Protein AF-A0A1Y5TZE5-F1 (afdb_monomer_lite)

Structure (mmCIF, N/CA/C/O backbone):
data_AF-A0A1Y5TZE5-F1
#
_entry.id   AF-A0A1Y5TZE5-F1
#
loop_
_atom_site.group_PDB
_atom_site.id
_atom_site.type_symbol
_atom_site.label_atom_id
_atom_site.label_alt_id
_atom_site.label_comp_id
_atom_site.label_asym_id
_atom_site.label_entity_id
_atom_site.label_seq_id
_atom_site.pdbx_PDB_ins_code
_atom_site.Cartn_x
_atom_site.Cartn_y
_atom_site.Cartn_z
_atom_site.occupancy
_atom_site.B_iso_or_equiv
_atom_site.auth_seq_id
_atom_site.auth_comp_id
_atom_site.auth_asym_id
_atom_site.auth_atom_id
_atom_site.pdbx_PDB_model_num
ATOM 1 N N . MET A 1 1 ? -24.669 -17.055 43.566 1.00 49.41 1 MET A N 1
ATOM 2 C CA . MET A 1 1 ? -25.785 -16.099 43.377 1.00 49.41 1 MET A CA 1
ATOM 3 C C . MET A 1 1 ? -25.334 -14.741 43.888 1.00 49.41 1 MET A C 1
ATOM 5 O O . MET A 1 1 ? -24.580 -14.717 44.849 1.00 49.41 1 MET A O 1
ATOM 9 N N . ALA A 1 2 ? -25.722 -13.643 43.241 1.00 59.69 2 ALA A N 1
ATOM 10 C CA . ALA A 1 2 ? -25.356 -12.300 43.693 1.00 59.69 2 ALA A CA 1
ATOM 11 C C . ALA A 1 2 ? -26.133 -11.933 44.970 1.00 59.69 2 ALA A C 1
ATOM 13 O O . ALA A 1 2 ? -27.361 -12.033 44.979 1.00 59.69 2 ALA A O 1
ATOM 14 N N . THR A 1 3 ? -25.434 -11.510 46.024 1.00 66.19 3 THR A N 1
ATOM 15 C CA . THR A 1 3 ? -26.056 -10.940 47.228 1.00 66.19 3 THR A CA 1
ATOM 16 C C . THR A 1 3 ? -26.734 -9.627 46.851 1.00 66.19 3 THR A C 1
ATOM 18 O O . THR A 1 3 ? -26.105 -8.749 46.261 1.00 66.19 3 THR A O 1
ATOM 21 N N . ARG A 1 4 ? -28.032 -9.502 47.142 1.00 72.88 4 ARG A N 1
ATOM 22 C CA . ARG A 1 4 ? -28.832 -8.313 46.815 1.00 72.88 4 ARG A CA 1
ATOM 23 C C . ARG A 1 4 ? -29.044 -7.478 48.072 1.00 72.88 4 ARG A C 1
ATOM 25 O O . ARG A 1 4 ? -29.312 -8.025 49.139 1.00 72.88 4 ARG A O 1
ATOM 32 N N . PHE A 1 5 ? -28.941 -6.162 47.923 1.00 81.12 5 PHE A N 1
ATOM 33 C CA . PHE A 1 5 ? -29.255 -5.201 48.976 1.00 81.12 5 PHE A CA 1
ATOM 34 C C . PHE A 1 5 ? -30.702 -4.733 48.827 1.00 81.12 5 PHE A C 1
ATOM 36 O O . PHE A 1 5 ? -31.172 -4.502 47.711 1.00 81.12 5 PHE A O 1
ATOM 43 N N . TYR A 1 6 ? -31.402 -4.593 49.950 1.00 86.81 6 TYR A N 1
ATOM 44 C CA . TYR A 1 6 ? -32.810 -4.209 49.985 1.00 86.81 6 TYR A CA 1
ATOM 45 C C . TYR A 1 6 ? -33.000 -2.990 50.885 1.00 86.81 6 TYR A C 1
ATOM 47 O O . TYR A 1 6 ? -32.359 -2.870 51.925 1.00 86.81 6 TYR A O 1
ATOM 55 N N . ASN A 1 7 ? -33.896 -2.088 50.485 1.00 87.31 7 ASN A N 1
ATOM 56 C CA . ASN A 1 7 ? -34.192 -0.867 51.231 1.00 87.31 7 ASN A CA 1
ATOM 57 C C . ASN A 1 7 ? -35.468 -1.044 52.060 1.00 87.31 7 ASN A C 1
ATOM 59 O O . ASN A 1 7 ? -36.444 -1.608 51.572 1.00 87.31 7 ASN A O 1
ATOM 63 N N . ARG A 1 8 ? -35.480 -0.498 53.285 1.00 93.44 8 ARG A N 1
ATOM 64 C CA . ARG A 1 8 ? -36.635 -0.508 54.210 1.00 93.44 8 ARG A CA 1
ATOM 65 C C . ARG A 1 8 ? -37.163 -1.904 54.579 1.00 93.44 8 ARG A C 1
ATOM 67 O O . ARG A 1 8 ? -38.314 -2.009 54.987 1.00 93.44 8 ARG A O 1
ATOM 74 N N . VAL A 1 9 ? -36.354 -2.958 54.493 1.00 96.69 9 VAL A N 1
ATOM 75 C CA . VAL A 1 9 ? -36.751 -4.298 54.955 1.00 96.69 9 VAL A CA 1
ATOM 76 C C . VAL A 1 9 ? -36.293 -4.487 56.396 1.00 96.69 9 VAL A C 1
ATOM 78 O O . VAL A 1 9 ? -35.092 -4.528 56.670 1.00 96.69 9 VAL A O 1
ATOM 81 N N . ARG A 1 10 ? -37.255 -4.569 57.316 1.00 97.00 10 ARG A N 1
ATOM 82 C CA . ARG A 1 10 ? -37.016 -4.790 58.745 1.00 97.00 10 ARG A CA 1
ATOM 83 C C . ARG A 1 10 ? -38.178 -5.567 59.332 1.00 97.00 10 ARG A C 1
ATOM 85 O O . ARG A 1 10 ? -39.325 -5.171 59.161 1.00 97.00 10 ARG A O 1
ATOM 92 N N . GLU A 1 11 ? -37.860 -6.589 60.106 1.00 97.94 11 GLU A N 1
ATOM 93 C CA . GLU A 1 11 ? -38.815 -7.321 60.929 1.00 97.94 11 GLU A CA 1
ATOM 94 C C . GLU A 1 11 ? -38.281 -7.508 62.343 1.00 97.94 11 GLU A C 1
ATOM 96 O O . GLU A 1 11 ? -37.108 -7.259 62.621 1.00 97.94 11 GLU A O 1
ATOM 101 N N . THR A 1 12 ? -39.147 -7.940 63.251 1.00 97.81 12 THR A N 1
ATOM 102 C CA . THR A 1 12 ? -38.725 -8.366 64.587 1.00 97.81 12 THR A CA 1
ATOM 103 C C . THR A 1 12 ? -38.549 -9.881 64.642 1.00 97.81 12 THR A C 1
ATOM 105 O O . THR A 1 12 ? -39.094 -10.608 63.822 1.00 97.81 12 THR A O 1
ATOM 108 N N . SER A 1 13 ? -37.793 -10.392 65.609 1.00 97.94 13 SER A N 1
ATOM 109 C CA . SER A 1 13 ? -37.789 -11.817 65.949 1.00 97.94 13 SER A CA 1
ATOM 110 C C . SER A 1 13 ? -37.708 -12.005 67.460 1.00 97.94 13 SER A C 1
ATOM 112 O O . SER A 1 13 ? -37.105 -11.203 68.179 1.00 97.94 13 SER A O 1
ATOM 114 N N . THR A 1 14 ? -38.296 -13.091 67.949 1.00 97.38 14 THR A N 1
ATOM 115 C CA . THR A 1 14 ? -38.171 -13.558 69.338 1.00 97.38 14 THR A CA 1
ATOM 116 C C . THR A 1 14 ? -37.429 -14.891 69.435 1.00 97.38 14 THR A C 1
ATOM 118 O O . THR A 1 14 ? -37.291 -15.440 70.527 1.00 97.38 14 THR A O 1
ATOM 121 N N . THR A 1 15 ? -36.928 -15.408 68.307 1.00 97.56 15 THR A N 1
ATOM 122 C CA . THR A 1 15 ? -36.277 -16.721 68.239 1.00 97.56 15 THR A CA 1
ATOM 123 C C . THR A 1 15 ? -34.985 -16.721 69.048 1.00 97.56 15 THR A C 1
ATOM 125 O O . THR A 1 15 ? -34.089 -15.914 68.797 1.00 97.56 15 THR A O 1
ATOM 128 N N . THR A 1 16 ? -34.886 -17.635 70.008 1.00 97.00 16 THR A N 1
ATOM 129 C CA . THR A 1 16 ? -33.694 -17.842 70.836 1.00 97.00 16 THR A CA 1
ATOM 130 C C . THR A 1 16 ? -32.737 -18.842 70.195 1.00 97.00 16 THR A C 1
ATOM 132 O O . THR A 1 16 ? -33.155 -19.662 69.377 1.00 97.00 16 THR A O 1
ATOM 135 N N . GLY A 1 17 ? -31.473 -18.851 70.612 1.00 96.31 17 GLY A N 1
ATOM 136 C CA . GLY A 1 17 ? -30.516 -19.859 70.158 1.00 96.31 17 GLY A CA 1
ATOM 137 C C . GLY A 1 17 ? -29.616 -19.412 69.001 1.00 96.31 17 GLY A C 1
ATOM 138 O O . GLY A 1 17 ? -29.656 -18.277 68.516 1.00 96.31 17 GLY A O 1
ATOM 139 N N . THR A 1 18 ? -28.842 -20.368 68.485 1.00 96.38 18 THR A N 1
ATOM 140 C CA . THR A 1 18 ? -27.944 -20.223 67.320 1.00 96.38 18 THR A CA 1
ATOM 141 C C . THR A 1 18 ? -28.577 -20.663 65.982 1.00 96.38 18 THR A C 1
ATOM 143 O O . THR A 1 18 ? -27.933 -20.608 64.931 1.00 96.38 18 THR A O 1
ATOM 146 N N . GLY A 1 19 ? -29.858 -21.052 65.993 1.00 95.19 19 GLY A N 1
ATOM 147 C CA . GLY A 1 19 ? -30.611 -21.524 64.823 1.00 95.19 19 GLY A CA 1
ATOM 148 C C . GLY A 1 19 ? -31.060 -20.428 63.845 1.00 95.19 19 GLY A C 1
ATOM 149 O O . GLY A 1 19 ? -30.732 -19.249 64.009 1.00 95.19 19 GLY A O 1
ATOM 150 N N . ALA A 1 20 ? -31.809 -20.829 62.813 1.00 96.81 20 ALA A N 1
ATOM 151 C CA . ALA A 1 20 ? -32.519 -19.899 61.931 1.00 96.81 20 ALA A CA 1
ATOM 152 C C . ALA A 1 20 ? -33.534 -19.068 62.731 1.00 96.81 20 ALA A C 1
ATOM 154 O O . ALA A 1 20 ? -34.048 -19.534 63.746 1.00 96.81 20 ALA A O 1
ATOM 155 N N . LEU A 1 21 ? -33.795 -17.839 62.291 1.00 97.94 21 LEU A N 1
ATOM 156 C CA . LEU A 1 21 ? -34.758 -16.950 62.935 1.00 97.94 21 LEU A CA 1
ATOM 157 C C . LEU A 1 21 ? -36.118 -17.061 62.249 1.00 97.94 21 LEU A C 1
ATOM 159 O O . LEU A 1 21 ? -36.193 -16.966 61.028 1.00 97.94 21 LEU A O 1
ATOM 163 N N . THR A 1 22 ? -37.181 -17.163 63.046 1.00 98.12 22 THR A N 1
ATOM 164 C CA . THR A 1 22 ? -38.550 -16.870 62.599 1.00 98.12 22 THR A CA 1
ATOM 165 C C . THR A 1 22 ? -38.808 -15.368 62.715 1.00 98.12 22 THR A C 1
ATOM 167 O O . THR A 1 22 ? -38.572 -14.779 63.777 1.00 98.12 22 THR A O 1
ATOM 170 N N . LEU A 1 23 ? -39.260 -14.744 61.634 1.00 98.12 23 LEU A N 1
ATOM 171 C CA . LEU A 1 23 ? -39.526 -13.316 61.512 1.00 98.12 23 LEU A CA 1
ATOM 172 C C . LEU A 1 23 ? -40.985 -13.020 61.892 1.00 98.12 23 LEU A C 1
ATOM 174 O O . LEU A 1 23 ? -41.920 -13.672 61.439 1.00 98.12 23 LEU A O 1
ATOM 178 N N . GLY A 1 24 ? -41.168 -12.070 62.803 1.00 95.62 24 GLY A N 1
ATOM 179 C CA . GLY A 1 24 ? -42.428 -11.771 63.483 1.00 95.62 24 GLY A CA 1
ATOM 180 C C . GLY A 1 24 ? -43.240 -10.640 62.855 1.00 95.62 24 GLY A C 1
ATOM 181 O O . GLY A 1 24 ? -44.205 -10.184 63.466 1.00 95.62 24 GLY A O 1
ATOM 182 N N . GLY A 1 25 ? -42.858 -10.159 61.672 1.00 93.88 25 GLY A N 1
ATOM 183 C CA . GLY A 1 25 ? -43.524 -9.067 60.977 1.00 93.88 25 GLY A CA 1
ATOM 184 C C . GLY A 1 25 ? -42.784 -7.735 61.061 1.00 93.88 25 GLY A C 1
ATOM 185 O O . GLY A 1 25 ? -41.937 -7.488 61.932 1.00 93.88 25 GLY A O 1
ATOM 186 N N . ALA A 1 26 ? -43.127 -6.866 60.110 1.00 96.75 26 ALA A N 1
ATOM 187 C CA . ALA A 1 26 ? -42.507 -5.562 59.941 1.00 96.75 26 ALA A CA 1
ATOM 188 C C . ALA A 1 26 ? -43.155 -4.506 60.853 1.00 96.75 26 ALA A C 1
ATOM 190 O O . ALA A 1 26 ? -44.385 -4.429 60.921 1.00 96.75 26 ALA A O 1
ATOM 191 N N . PRO A 1 27 ? -42.359 -3.657 61.528 1.00 94.69 27 PRO A N 1
ATOM 192 C CA . PRO A 1 27 ? -42.866 -2.437 62.151 1.00 94.69 27 PRO A CA 1
ATOM 193 C C . PRO A 1 27 ? -43.505 -1.494 61.119 1.00 94.69 27 PRO A C 1
ATOM 195 O O . PRO A 1 27 ? -43.250 -1.604 59.917 1.00 94.69 27 PRO A O 1
ATOM 198 N N . THR A 1 28 ? -44.289 -0.519 61.587 1.00 94.44 28 THR A N 1
ATOM 199 C CA . THR A 1 28 ? -44.883 0.521 60.730 1.00 94.44 28 THR A CA 1
ATOM 200 C C . THR A 1 28 ? -43.827 1.170 59.832 1.00 94.44 28 THR A C 1
ATOM 202 O O . THR A 1 28 ? -42.717 1.452 60.279 1.00 94.44 28 THR A O 1
ATOM 205 N N . ASP A 1 29 ? -44.182 1.402 58.567 1.00 92.75 29 ASP A N 1
ATOM 206 C CA . ASP A 1 29 ? -43.323 1.990 57.532 1.00 92.75 29 ASP A CA 1
ATOM 207 C C . ASP A 1 29 ? -42.103 1.147 57.104 1.00 92.75 29 ASP A C 1
ATOM 209 O O . ASP A 1 29 ? -41.242 1.642 56.366 1.00 92.75 29 ASP A O 1
ATOM 213 N N . TYR A 1 30 ? -42.047 -0.135 57.466 1.00 96.81 30 TYR A N 1
ATOM 214 C CA . TYR A 1 30 ? -41.080 -1.096 56.927 1.00 96.81 30 TYR A CA 1
ATOM 215 C C . TYR A 1 30 ? -41.765 -2.187 56.093 1.00 96.81 30 TYR A C 1
ATOM 217 O O . TYR A 1 30 ? -42.957 -2.456 56.227 1.00 96.81 30 TYR A O 1
ATOM 225 N N . LEU A 1 31 ? -40.996 -2.798 55.193 1.00 97.12 31 LEU A N 1
ATOM 226 C CA . LEU A 1 31 ? -41.388 -3.974 54.423 1.00 97.12 31 LEU A CA 1
ATOM 227 C C . LEU A 1 31 ? -41.008 -5.244 55.185 1.00 97.12 31 LEU A C 1
ATOM 229 O O . LEU A 1 31 ? -39.948 -5.304 55.814 1.00 97.12 31 LEU A O 1
ATOM 233 N N . THR A 1 32 ? -41.844 -6.272 55.058 1.00 97.38 32 THR A N 1
ATOM 234 C CA . THR A 1 32 ? -41.486 -7.636 55.454 1.00 97.38 32 THR A CA 1
ATOM 235 C C . THR A 1 32 ? -40.443 -8.212 54.497 1.00 97.38 32 THR A C 1
ATOM 237 O O . THR A 1 32 ? -40.355 -7.811 53.331 1.00 97.38 32 THR A O 1
ATOM 240 N N . PHE A 1 33 ? -39.667 -9.191 54.958 1.00 96.69 33 PHE A N 1
ATOM 241 C CA . PHE A 1 33 ? -38.774 -9.974 54.110 1.00 96.69 33 PHE A CA 1
ATOM 242 C C . PHE A 1 33 ? -39.572 -10.692 53.022 1.00 96.69 33 PHE A C 1
ATOM 244 O O . PHE A 1 33 ? -39.192 -10.612 51.860 1.00 96.69 33 PHE A O 1
ATOM 251 N N . ALA A 1 34 ? -40.733 -11.264 53.355 1.00 96.75 34 ALA A N 1
ATOM 252 C CA . ALA A 1 34 ? -41.613 -11.921 52.385 1.00 96.75 34 ALA A CA 1
ATOM 253 C C . ALA A 1 34 ? -42.061 -11.010 51.232 1.00 96.75 34 ALA A C 1
ATOM 255 O O . ALA A 1 34 ? -42.262 -11.478 50.114 1.00 96.75 34 ALA A O 1
ATOM 256 N N . ALA A 1 35 ? -42.241 -9.710 51.496 1.00 95.62 35 ALA A N 1
ATOM 257 C CA . ALA A 1 35 ? -42.683 -8.756 50.484 1.00 95.62 35 ALA A CA 1
ATOM 258 C C . ALA A 1 35 ? -41.554 -8.299 49.544 1.00 95.62 35 ALA A C 1
ATOM 260 O O . ALA A 1 35 ? -41.838 -7.838 48.439 1.00 95.62 35 ALA A O 1
ATOM 261 N N . ALA A 1 36 ? -40.292 -8.383 49.975 1.00 94.06 36 ALA A N 1
ATOM 262 C CA . ALA A 1 36 ? -39.161 -7.767 49.277 1.00 94.06 36 ALA A CA 1
ATOM 263 C C . ALA A 1 36 ? -38.097 -8.762 48.789 1.00 94.06 36 ALA A C 1
ATOM 265 O O . ALA A 1 36 ? -37.447 -8.517 47.770 1.00 94.06 36 ALA A O 1
ATOM 266 N N . VAL A 1 37 ? -37.900 -9.865 49.509 1.00 93.81 37 VAL A N 1
ATOM 267 C CA . VAL A 1 37 ? -36.839 -10.845 49.277 1.00 93.81 37 VAL A CA 1
ATOM 268 C C . VAL A 1 37 ? -37.455 -12.103 48.656 1.00 93.81 37 VAL A C 1
ATOM 270 O O . VAL A 1 37 ? -38.350 -12.694 49.257 1.00 93.81 37 VAL A O 1
ATOM 273 N N . PRO A 1 38 ? -37.010 -12.532 47.459 1.00 94.81 38 PRO A N 1
ATOM 274 C CA . PRO A 1 38 ? -37.492 -13.773 46.860 1.00 94.81 38 PRO A CA 1
ATOM 275 C C . PRO A 1 38 ? -37.185 -14.988 47.742 1.00 94.81 38 PRO A C 1
ATOM 277 O O . PRO A 1 38 ? -36.141 -15.036 48.393 1.00 94.81 38 PRO A O 1
ATOM 280 N N . ASP A 1 39 ? -38.067 -15.985 47.713 1.00 95.81 39 ASP A N 1
ATOM 281 C CA . ASP A 1 39 ? -37.843 -17.257 48.400 1.00 95.81 39 ASP A CA 1
ATOM 282 C C . ASP A 1 39 ? -36.537 -17.928 47.934 1.00 95.81 39 ASP A C 1
ATOM 284 O O . ASP A 1 39 ? -36.224 -17.954 46.739 1.00 95.81 39 ASP A O 1
ATOM 288 N N . GLY A 1 40 ? -35.745 -18.419 48.887 1.00 94.62 40 GLY A N 1
ATOM 289 C CA . GLY A 1 40 ? -34.430 -19.018 48.661 1.00 94.62 40 GLY A CA 1
ATOM 290 C C . GLY A 1 40 ? -33.313 -18.029 48.306 1.00 94.62 40 GLY A C 1
ATOM 291 O O . GLY A 1 40 ? -32.203 -18.457 47.987 1.00 94.62 40 GLY A O 1
ATOM 292 N N . ALA A 1 41 ? -33.562 -16.715 48.324 1.00 93.69 41 ALA A N 1
ATOM 293 C CA . ALA A 1 41 ? -32.537 -15.731 47.991 1.00 93.69 41 ALA A CA 1
ATOM 294 C C . ALA A 1 41 ? -31.554 -15.488 49.146 1.00 93.69 41 ALA A C 1
ATOM 296 O O . ALA A 1 41 ? -31.933 -15.408 50.317 1.00 93.69 41 ALA A O 1
ATOM 297 N N . ALA A 1 42 ? -30.288 -15.263 48.784 1.00 93.31 42 ALA A N 1
ATOM 298 C CA . ALA A 1 42 ? -29.286 -14.746 49.706 1.00 93.31 42 ALA A CA 1
ATOM 299 C C . ALA A 1 42 ? -29.576 -13.273 50.050 1.00 93.31 42 ALA A C 1
ATOM 301 O O . ALA A 1 42 ? -29.760 -12.436 49.156 1.00 93.31 42 ALA A O 1
ATOM 302 N N . VAL A 1 43 ? -29.576 -12.951 51.341 1.00 93.62 43 VAL A N 1
ATOM 303 C CA . VAL A 1 43 ? -29.831 -11.621 51.894 1.00 93.62 43 VAL A CA 1
ATOM 304 C C . VAL A 1 43 ? -28.760 -11.268 52.918 1.00 93.62 43 VAL A C 1
ATOM 306 O O . VAL A 1 43 ? -28.462 -12.040 53.829 1.00 93.62 43 VAL A O 1
ATOM 309 N N . ALA A 1 44 ? -28.163 -10.089 52.767 1.00 94.00 44 ALA A N 1
ATOM 310 C CA . ALA A 1 44 ? -27.294 -9.543 53.795 1.00 94.00 44 ALA A CA 1
ATOM 311 C C . ALA A 1 44 ? -28.149 -8.930 54.912 1.00 94.00 44 ALA A C 1
ATOM 313 O O . ALA A 1 44 ? -29.075 -8.159 54.642 1.00 94.00 44 ALA A O 1
ATOM 314 N N . TYR A 1 45 ? -27.852 -9.285 56.158 1.00 94.44 45 TYR A N 1
ATOM 315 C CA . TYR A 1 45 ? -28.640 -8.900 57.321 1.00 94.44 45 TYR A CA 1
ATOM 316 C C . TYR A 1 45 ? -27.793 -8.235 58.403 1.00 94.44 45 TYR A C 1
ATOM 318 O O . TYR A 1 45 ? -26.588 -8.461 58.514 1.00 94.44 45 TYR A O 1
ATOM 326 N N . MET A 1 46 ? -28.472 -7.459 59.240 1.00 95.75 46 MET A N 1
ATOM 327 C CA . MET A 1 46 ? -28.034 -7.062 60.568 1.00 95.75 46 MET A CA 1
ATOM 328 C C . MET A 1 46 ? -29.133 -7.442 61.555 1.00 95.75 46 MET A C 1
ATOM 330 O O . MET A 1 46 ? -30.286 -7.040 61.389 1.00 95.75 46 MET A O 1
ATOM 334 N N . ILE A 1 47 ? -28.771 -8.213 62.571 1.00 97.44 47 ILE A N 1
ATOM 335 C CA . ILE A 1 47 ? -29.618 -8.509 63.717 1.00 97.44 47 ILE A CA 1
ATOM 336 C C . ILE A 1 47 ? -29.073 -7.712 64.894 1.00 97.44 47 ILE A C 1
ATOM 338 O O . ILE A 1 47 ? -27.869 -7.744 65.148 1.00 97.44 47 ILE A O 1
ATOM 342 N N . ILE A 1 48 ? -29.937 -7.000 65.610 1.00 97.25 48 ILE A N 1
ATOM 343 C CA . ILE A 1 48 ? -29.524 -6.195 66.757 1.00 97.25 48 ILE A CA 1
ATOM 344 C C . ILE A 1 48 ? -30.529 -6.295 67.903 1.00 97.25 48 ILE A C 1
ATOM 346 O O . ILE A 1 48 ? -31.741 -6.154 67.723 1.00 97.25 48 ILE A O 1
ATOM 350 N N . ALA A 1 49 ? -29.997 -6.528 69.097 1.00 95.44 49 ALA A N 1
ATOM 351 C CA . ALA A 1 49 ? -30.682 -6.399 70.373 1.00 95.44 49 ALA A CA 1
ATOM 352 C C . ALA A 1 49 ? -29.619 -6.086 71.423 1.00 95.44 49 ALA A C 1
ATOM 354 O O . ALA A 1 49 ? -28.913 -6.988 71.860 1.00 95.44 49 ALA A O 1
ATOM 355 N N . TRP A 1 50 ? -29.478 -4.808 71.790 1.00 89.88 50 TRP A N 1
ATOM 356 C CA . TRP A 1 50 ? -28.395 -4.350 72.665 1.00 89.88 50 TRP A CA 1
ATOM 357 C C . TRP A 1 50 ? -28.242 -5.254 73.909 1.00 89.88 50 TRP A C 1
ATOM 359 O O . TRP A 1 50 ? -29.248 -5.523 74.572 1.00 89.88 50 TRP A O 1
ATOM 369 N N . PRO A 1 51 ? -27.018 -5.702 74.254 1.00 92.31 51 PRO A N 1
ATOM 370 C CA . PRO A 1 51 ? -25.725 -5.330 73.659 1.00 92.31 51 PRO A CA 1
ATOM 371 C C . PRO A 1 51 ? -25.324 -6.166 72.431 1.00 92.31 51 PRO A C 1
ATOM 373 O O . PRO A 1 51 ? -24.291 -5.895 71.820 1.00 92.31 51 PRO A O 1
ATOM 376 N N . ASP A 1 52 ? -26.119 -7.172 72.075 1.00 97.44 52 ASP A N 1
ATOM 377 C CA . ASP A 1 52 ? -25.789 -8.150 71.050 1.00 97.44 52 ASP A CA 1
ATOM 378 C C . ASP A 1 52 ? -26.114 -7.673 69.635 1.00 97.44 52 ASP A C 1
ATOM 380 O O . ASP A 1 52 ? -27.134 -7.024 69.367 1.00 97.44 52 ASP A O 1
ATOM 384 N N . TYR A 1 53 ? -25.237 -8.036 68.703 1.00 97.25 53 TYR A N 1
ATOM 385 C CA . TYR A 1 53 ? -25.423 -7.772 67.284 1.00 97.25 53 TYR A CA 1
ATOM 386 C C . TYR A 1 53 ? -24.785 -8.871 66.434 1.00 97.25 53 TYR A C 1
ATOM 388 O O . TYR A 1 53 ? -23.797 -9.495 66.824 1.00 97.25 53 TYR A O 1
ATOM 396 N N . GLU A 1 54 ? -25.338 -9.086 65.247 1.00 98.00 54 GLU A N 1
ATOM 397 C CA . GLU A 1 54 ? -24.789 -9.993 64.247 1.00 98.00 54 GLU A CA 1
ATOM 398 C C . GLU A 1 54 ? -25.025 -9.422 62.850 1.00 98.00 54 GLU A C 1
ATOM 400 O O . GLU A 1 54 ? -26.149 -9.080 62.492 1.00 98.00 54 GLU A O 1
ATOM 405 N N . ILE A 1 55 ? -23.971 -9.336 62.051 1.00 96.25 55 ILE A N 1
ATOM 406 C CA . ILE A 1 55 ? -24.006 -8.915 60.656 1.00 96.25 55 ILE A CA 1
ATOM 407 C C . ILE A 1 55 ? -23.568 -10.110 59.820 1.00 96.25 55 ILE A C 1
ATOM 409 O O . ILE A 1 55 ? -22.543 -10.735 60.104 1.00 96.25 55 ILE A O 1
ATOM 413 N N . GLY A 1 56 ? -24.331 -10.448 58.787 1.00 94.56 56 GLY A N 1
ATOM 414 C CA . GLY A 1 56 ? -24.079 -11.665 58.028 1.00 94.56 56 GLY A CA 1
ATOM 415 C C . GLY A 1 56 ? -24.759 -11.712 56.673 1.00 94.56 56 GLY A C 1
ATOM 416 O O . GLY A 1 56 ? -25.438 -10.777 56.251 1.00 94.56 56 GLY A O 1
ATOM 417 N N . VAL A 1 57 ? -24.562 -12.836 55.991 1.00 94.69 57 VAL A N 1
ATOM 418 C CA . VAL A 1 57 ? -25.318 -13.235 54.805 1.00 94.69 57 VAL A CA 1
ATOM 419 C C . VAL A 1 57 ? -26.083 -14.501 55.151 1.00 94.69 57 VAL A C 1
ATOM 421 O O . VAL A 1 57 ? -25.525 -15.464 55.678 1.00 94.69 57 VAL A O 1
ATOM 424 N N . GLY A 1 58 ? -27.377 -14.467 54.882 1.00 94.50 58 GLY A N 1
ATOM 425 C CA . GLY A 1 58 ? -28.312 -15.534 55.176 1.00 94.50 58 GLY A CA 1
ATOM 426 C C . GLY A 1 58 ? -29.166 -15.890 53.974 1.00 94.50 58 GLY A C 1
ATOM 427 O O . GLY A 1 58 ? -29.172 -15.168 52.978 1.00 94.50 58 GLY A O 1
ATOM 428 N N . THR A 1 59 ? -29.923 -16.971 54.090 1.00 95.75 59 THR A N 1
ATOM 429 C CA . THR A 1 59 ? -30.916 -17.383 53.098 1.00 95.75 59 THR A CA 1
ATOM 430 C C . THR A 1 59 ? -32.298 -17.113 53.663 1.00 95.75 59 THR A C 1
ATOM 432 O O . THR A 1 59 ? -32.657 -17.644 54.715 1.00 95.75 59 THR A O 1
ATOM 435 N N . PHE A 1 60 ? -33.082 -16.286 52.975 1.00 96.75 60 PHE A N 1
ATOM 436 C CA . PHE A 1 60 ? -34.489 -16.111 53.316 1.00 96.75 60 PHE A CA 1
ATOM 437 C C . PHE A 1 60 ? -35.300 -17.268 52.732 1.00 96.75 60 PHE A C 1
ATOM 439 O O . PHE A 1 60 ? -35.167 -17.588 51.553 1.00 96.75 60 PHE A O 1
ATOM 446 N N . THR A 1 61 ? -36.130 -17.898 53.556 1.00 97.69 61 THR A N 1
ATOM 447 C CA . THR A 1 61 ? -37.107 -18.904 53.135 1.00 97.69 61 THR A CA 1
ATOM 448 C C . THR A 1 61 ? -38.493 -18.395 53.496 1.00 97.69 61 THR A C 1
ATOM 450 O O . THR A 1 61 ? -38.785 -18.124 54.663 1.00 97.69 61 THR A O 1
ATOM 453 N N . ALA A 1 62 ? -39.344 -18.236 52.488 1.00 95.12 62 ALA A N 1
ATOM 454 C CA . ALA A 1 62 ? -40.701 -17.765 52.684 1.00 95.12 62 ALA A CA 1
ATOM 455 C C . ALA A 1 62 ? -41.504 -18.761 53.552 1.00 95.12 62 ALA A C 1
ATOM 457 O O . ALA A 1 62 ? -41.302 -19.973 53.460 1.00 95.12 62 ALA A O 1
ATOM 458 N N . PRO A 1 63 ? -42.449 -18.278 54.373 1.00 96.62 63 PRO A N 1
ATOM 459 C CA . PRO A 1 63 ? -42.849 -16.878 54.494 1.00 96.62 63 PRO A CA 1
ATOM 460 C C . PRO A 1 63 ? -41.997 -16.058 55.475 1.00 96.62 63 PRO A C 1
ATOM 462 O O . PRO A 1 63 ? -42.039 -14.837 55.401 1.00 96.62 63 PRO A O 1
ATOM 465 N N . ASP A 1 64 ? -41.256 -16.680 56.391 1.00 97.62 64 ASP A N 1
ATOM 466 C CA . ASP A 1 64 ? -40.779 -15.985 57.592 1.00 97.62 64 ASP A CA 1
ATOM 467 C C . ASP A 1 64 ? -39.465 -16.522 58.179 1.00 97.62 64 ASP A C 1
ATOM 469 O O . ASP A 1 64 ? -39.138 -16.205 59.317 1.00 97.62 64 ASP A O 1
ATOM 473 N N . GLN A 1 65 ? -38.685 -17.323 57.451 1.00 98.12 65 GLN A N 1
ATOM 474 C CA . GLN A 1 65 ? -37.445 -17.891 57.984 1.00 98.12 65 GLN A CA 1
ATOM 475 C C . GLN A 1 65 ? -36.215 -17.179 57.427 1.00 98.12 65 GLN A C 1
ATOM 477 O O . GLN A 1 65 ? -36.061 -17.022 56.217 1.00 98.12 65 GLN A O 1
ATOM 482 N N . LEU A 1 66 ? -35.287 -16.811 58.309 1.00 97.69 66 LEU A N 1
ATOM 483 C CA . LEU A 1 66 ? -33.953 -16.347 57.939 1.00 97.69 66 LEU A CA 1
ATOM 484 C C . LEU A 1 66 ? -32.896 -17.335 58.440 1.00 97.69 66 LEU A C 1
ATOM 486 O O . LEU A 1 66 ? -32.609 -17.424 59.638 1.00 97.69 66 LEU A O 1
ATOM 490 N N . GLY A 1 67 ? -32.289 -18.058 57.502 1.00 97.38 67 GLY A N 1
ATOM 491 C CA . GLY A 1 67 ? -31.059 -18.805 57.732 1.00 97.38 67 GLY A CA 1
ATOM 492 C C . GLY A 1 67 ? -29.892 -17.851 57.981 1.00 97.38 67 GLY A C 1
ATOM 493 O O . GLY A 1 67 ? -29.806 -16.791 57.372 1.00 97.38 67 GLY A O 1
ATOM 494 N N . ARG A 1 68 ? -28.992 -18.221 58.890 1.00 96.81 68 ARG A N 1
ATOM 495 C CA . ARG A 1 68 ? -27.773 -17.465 59.211 1.00 96.81 68 ARG A CA 1
ATOM 496 C C . ARG A 1 68 ? -26.581 -18.215 58.639 1.00 96.81 68 ARG A C 1
ATOM 498 O O . ARG A 1 68 ? -26.039 -19.084 59.315 1.00 96.81 68 ARG A O 1
ATOM 505 N N . ASP A 1 69 ? -26.232 -17.991 57.383 1.00 95.69 69 ASP A N 1
ATOM 506 C CA . ASP A 1 69 ? -25.325 -18.909 56.677 1.00 95.69 69 ASP A CA 1
ATOM 507 C C . ASP A 1 69 ? -23.860 -18.538 56.886 1.00 95.69 69 ASP A C 1
ATOM 509 O O . ASP A 1 69 ? -23.014 -19.404 57.098 1.00 95.69 69 ASP A O 1
ATOM 513 N N . THR A 1 70 ? -23.549 -17.244 56.861 1.00 94.75 70 THR A N 1
ATOM 514 C CA . THR A 1 70 ? -22.201 -16.713 57.072 1.00 94.75 70 THR A CA 1
ATOM 515 C C . THR A 1 70 ? -22.269 -15.473 57.947 1.00 94.75 70 THR A C 1
ATOM 517 O O . THR A 1 70 ? -22.910 -14.490 57.582 1.00 94.75 70 THR A O 1
ATOM 520 N N . VAL A 1 71 ? -21.581 -15.502 59.086 1.00 95.94 71 VAL A N 1
ATOM 521 C CA . VAL A 1 71 ? -21.427 -14.336 59.962 1.00 95.94 71 VAL A CA 1
ATOM 522 C C . VAL A 1 71 ? -20.185 -13.567 59.522 1.00 95.94 71 VAL A C 1
ATOM 524 O O . VAL A 1 71 ? -19.115 -14.149 59.365 1.00 95.94 71 VAL A O 1
ATOM 527 N N . LEU A 1 72 ? -20.347 -12.268 59.286 1.00 94.19 72 LEU A N 1
ATOM 528 C CA . LEU A 1 72 ? -19.272 -11.352 58.900 1.00 94.19 72 LEU A CA 1
ATOM 529 C C . LEU A 1 72 ? -18.693 -10.639 60.124 1.00 94.19 72 LEU A C 1
ATOM 531 O O . LEU A 1 72 ? -17.489 -10.417 60.200 1.00 94.19 72 LEU A O 1
ATOM 535 N N . GLU A 1 73 ? -19.553 -10.292 61.080 1.00 95.12 73 GLU A N 1
ATOM 536 C CA . GLU A 1 73 ? -19.184 -9.638 62.333 1.00 95.12 73 GLU A CA 1
ATOM 537 C C . GLU A 1 73 ? -20.272 -9.897 63.377 1.00 95.12 73 GLU A C 1
ATOM 539 O O . GLU A 1 73 ? -21.455 -9.970 63.043 1.00 95.12 73 GLU A O 1
ATOM 544 N N . SER A 1 74 ? -19.898 -10.057 64.643 1.00 96.81 74 SER A N 1
ATOM 545 C CA . SER A 1 74 ? -20.868 -10.233 65.723 1.00 96.81 74 SER A CA 1
ATOM 546 C C . SER A 1 74 ? -20.282 -9.899 67.087 1.00 96.81 74 SER A C 1
ATOM 548 O O . SER A 1 74 ? -19.063 -9.935 67.280 1.00 96.81 74 SER A O 1
ATOM 550 N N . SER A 1 75 ? -21.157 -9.678 68.071 1.00 96.94 75 SER A N 1
ATOM 551 C CA . SER A 1 75 ? -20.780 -9.598 69.489 1.00 96.94 75 SER A CA 1
ATOM 552 C C . SER A 1 75 ? -20.188 -10.908 70.033 1.00 96.94 75 SER A C 1
ATOM 554 O O . SER A 1 75 ? -19.518 -10.889 71.061 1.00 96.94 75 SER A O 1
ATOM 556 N N . ASN A 1 76 ? -20.360 -12.033 69.324 1.00 95.88 76 ASN A N 1
ATOM 557 C CA . ASN A 1 76 ? -19.816 -13.350 69.672 1.00 95.88 76 ASN A CA 1
ATOM 558 C C . ASN A 1 76 ? -18.538 -13.691 68.876 1.00 95.88 76 ASN A C 1
ATOM 560 O O . ASN A 1 76 ? -18.359 -14.812 68.394 1.00 95.88 76 ASN A O 1
ATOM 564 N N . GLY A 1 77 ? -17.667 -12.699 68.660 1.00 93.38 77 GLY A N 1
ATOM 565 C CA . GLY A 1 77 ? -16.352 -12.897 68.040 1.00 93.38 77 GLY A CA 1
ATOM 566 C C . GLY A 1 77 ? -16.398 -13.438 66.606 1.00 93.38 77 GLY A C 1
ATOM 567 O O . GLY A 1 77 ? -15.547 -14.240 66.230 1.00 93.38 77 GLY A O 1
ATOM 568 N N . GLY A 1 78 ? -17.411 -13.057 65.822 1.00 93.44 78 GLY A N 1
ATOM 569 C CA . GLY A 1 78 ? -17.603 -13.534 64.446 1.00 93.44 78 GLY A CA 1
ATOM 570 C C . GLY A 1 78 ? -18.310 -14.890 64.332 1.00 93.44 78 GLY A C 1
ATOM 571 O O . GLY A 1 78 ? -18.515 -15.380 63.226 1.00 93.44 78 GLY A O 1
ATOM 572 N N . SER A 1 79 ? -18.720 -15.498 65.450 1.00 96.50 79 SER A N 1
ATOM 573 C CA . SER A 1 79 ? -19.619 -16.660 65.459 1.00 96.50 79 SER A CA 1
ATOM 574 C C . SER A 1 79 ? -21.085 -16.228 65.522 1.00 96.50 79 SER A C 1
ATOM 576 O O . SER A 1 79 ? -21.392 -15.079 65.849 1.00 96.50 79 SER A O 1
ATOM 578 N N . LYS A 1 80 ? -22.009 -17.159 65.250 1.00 97.50 80 LYS A N 1
ATOM 579 C CA . LYS A 1 80 ? -23.444 -16.917 65.462 1.00 97.50 80 LYS A CA 1
ATOM 580 C C . LYS A 1 80 ? -23.699 -16.504 66.903 1.00 97.50 80 LYS A C 1
ATOM 582 O O . LYS A 1 80 ? -23.228 -17.169 67.827 1.00 97.50 80 LYS A O 1
ATOM 587 N N . VAL A 1 81 ? -24.459 -15.435 67.090 1.00 97.94 81 VAL A N 1
ATOM 588 C CA . VAL A 1 81 ? -24.931 -15.019 68.408 1.00 97.94 81 VAL A CA 1
ATOM 589 C C . VAL A 1 81 ? -25.939 -16.053 68.903 1.00 97.94 81 VAL A C 1
ATOM 591 O O . VAL A 1 81 ? -26.853 -16.451 68.168 1.00 97.94 81 VAL A O 1
ATOM 594 N N . ASP A 1 82 ? -25.743 -16.516 70.134 1.00 97.06 82 ASP A N 1
ATOM 595 C CA . ASP A 1 82 ? -26.718 -17.332 70.846 1.00 97.06 82 ASP A CA 1
ATOM 596 C C . ASP A 1 82 ? -27.756 -16.406 71.472 1.00 97.06 82 ASP A C 1
ATOM 598 O O . ASP A 1 82 ? -27.520 -15.790 72.511 1.00 97.06 82 ASP A O 1
ATOM 602 N N . TRP A 1 83 ? -28.874 -16.210 70.775 1.00 97.00 83 TRP A N 1
ATOM 603 C CA . TRP A 1 83 ? -29.763 -15.128 71.152 1.00 97.00 83 TRP A CA 1
ATOM 604 C C . TRP A 1 83 ? -30.582 -15.459 72.409 1.00 97.00 83 TRP A C 1
ATOM 606 O O . TRP A 1 83 ? -31.306 -16.463 72.411 1.00 97.00 83 TRP A O 1
ATOM 616 N N . PRO A 1 84 ? -30.583 -14.588 73.435 1.00 94.25 84 PRO A N 1
ATOM 617 C CA . PRO A 1 84 ? -31.425 -14.763 74.613 1.00 94.25 84 PRO A CA 1
ATOM 618 C C . PRO A 1 84 ? -32.909 -14.507 74.298 1.00 94.25 84 PRO A C 1
ATOM 620 O O . PRO A 1 84 ? -33.281 -14.067 73.204 1.00 94.25 84 PRO A O 1
ATOM 623 N N . ALA A 1 85 ? -33.792 -14.772 75.264 1.00 94.25 85 ALA A N 1
ATOM 624 C CA . ALA A 1 85 ? -35.199 -14.377 75.169 1.00 94.25 85 ALA A CA 1
ATOM 625 C C . ALA A 1 85 ? -35.338 -12.844 75.065 1.00 94.25 85 ALA A C 1
ATOM 627 O O . ALA A 1 85 ? -34.562 -12.107 75.666 1.00 94.25 85 ALA A O 1
ATOM 628 N N . GLY A 1 86 ? -36.324 -12.360 74.301 1.00 94.50 86 GLY A N 1
ATOM 629 C CA . GLY A 1 86 ? -36.554 -10.923 74.081 1.00 94.50 86 GLY A CA 1
ATOM 630 C C . GLY A 1 86 ? -37.022 -10.602 72.662 1.00 94.50 86 GLY A C 1
ATOM 631 O O . GLY A 1 86 ? -37.343 -11.509 71.898 1.00 94.50 86 GLY A O 1
ATOM 632 N N . THR A 1 87 ? -37.004 -9.334 72.269 1.00 95.81 87 THR A N 1
ATOM 633 C CA . THR A 1 87 ? -37.244 -8.915 70.878 1.00 95.81 87 THR A CA 1
ATOM 634 C C . THR A 1 87 ? -35.934 -8.435 70.275 1.00 95.81 87 THR A C 1
ATOM 636 O O . THR A 1 87 ? -35.185 -7.716 70.930 1.00 95.81 87 THR A O 1
ATOM 639 N N . ARG A 1 88 ? -35.664 -8.829 69.032 1.00 96.62 88 ARG A N 1
ATOM 640 C CA . ARG A 1 88 ? -34.525 -8.352 68.242 1.00 96.62 88 ARG A CA 1
ATOM 641 C C . ARG A 1 88 ? -35.008 -7.801 66.914 1.00 96.62 88 ARG A C 1
ATOM 643 O O . ARG A 1 88 ? -35.998 -8.296 66.375 1.00 96.62 88 ARG A O 1
ATOM 650 N N . ASP A 1 89 ? -34.315 -6.797 66.404 1.00 97.94 89 ASP A N 1
ATOM 651 C CA . ASP A 1 89 ? -34.558 -6.273 65.067 1.00 97.94 89 ASP A CA 1
ATOM 652 C C . ASP A 1 89 ? -33.722 -7.044 64.057 1.00 97.94 89 ASP A C 1
ATOM 654 O O . ASP A 1 89 ? -32.531 -7.247 64.270 1.00 97.94 89 ASP A O 1
ATOM 658 N N . VAL A 1 90 ? -34.347 -7.449 62.956 1.00 97.50 90 VAL A N 1
ATOM 659 C CA . VAL A 1 90 ? -33.718 -8.120 61.820 1.00 97.50 90 VAL A CA 1
ATOM 660 C C . VAL A 1 90 ? -33.889 -7.218 60.610 1.00 97.50 90 VAL A C 1
ATOM 662 O O . VAL A 1 90 ? -35.007 -6.949 60.178 1.00 97.50 90 VAL A O 1
ATOM 665 N N . ILE A 1 91 ? -32.786 -6.710 60.077 1.00 96.56 91 ILE A N 1
ATOM 666 C CA . ILE A 1 91 ? -32.777 -5.669 59.049 1.00 96.56 91 ILE A CA 1
ATOM 667 C C . ILE A 1 91 ? -32.010 -6.200 57.845 1.00 96.56 91 ILE A C 1
ATOM 669 O O . ILE A 1 91 ? -30.863 -6.618 57.998 1.00 96.56 91 ILE A O 1
ATOM 673 N N . ALA A 1 92 ? -32.600 -6.162 56.648 1.00 94.31 92 ALA A N 1
ATOM 674 C CA . ALA A 1 92 ? -31.813 -6.369 55.435 1.00 94.31 92 ALA A CA 1
ATOM 675 C C . ALA A 1 92 ? -31.006 -5.095 55.171 1.00 94.31 92 ALA A C 1
ATOM 677 O O . ALA A 1 92 ? -31.565 -3.998 55.123 1.00 94.31 92 ALA A O 1
ATOM 678 N N . THR A 1 93 ? -29.691 -5.223 55.041 1.00 89.69 93 THR A N 1
ATOM 679 C CA . THR A 1 93 ? -28.791 -4.068 54.946 1.00 89.69 93 THR A CA 1
ATOM 680 C C . THR A 1 93 ? -27.649 -4.333 53.971 1.00 89.69 93 THR A C 1
ATOM 682 O O . THR A 1 93 ? -27.529 -5.427 53.423 1.00 89.69 93 THR A O 1
ATOM 685 N N . ALA A 1 94 ? -26.813 -3.322 53.748 1.00 84.06 94 ALA A N 1
ATOM 686 C CA . ALA A 1 94 ? -25.537 -3.440 53.060 1.00 84.06 94 ALA A CA 1
ATOM 687 C C . ALA A 1 94 ? -24.396 -3.367 54.093 1.00 84.06 94 ALA A C 1
ATOM 689 O O . ALA A 1 94 ? -23.988 -2.266 54.463 1.00 84.06 94 ALA A O 1
ATOM 690 N N . PRO A 1 95 ? -23.898 -4.513 54.601 1.00 81.19 95 PRO A N 1
ATOM 691 C CA . PRO A 1 95 ? -22.736 -4.554 55.482 1.00 81.19 95 PRO A CA 1
ATOM 692 C C . PRO A 1 95 ? -21.540 -3.844 54.853 1.00 81.19 95 PRO A C 1
ATOM 694 O O . PRO A 1 95 ? -21.248 -4.061 53.675 1.00 81.19 95 PRO A O 1
ATOM 697 N N . GLY A 1 96 ? -20.807 -3.059 55.646 1.00 76.81 96 GLY A N 1
ATOM 698 C CA . GLY A 1 96 ? -19.586 -2.395 55.180 1.00 76.81 96 GLY A CA 1
ATOM 699 C C . GLY A 1 96 ? -18.554 -3.389 54.638 1.00 76.81 96 GLY A C 1
ATOM 700 O O . GLY A 1 96 ? -17.903 -3.110 53.640 1.00 76.81 96 GLY A O 1
ATOM 701 N N . GLN A 1 97 ? -18.488 -4.593 55.217 1.00 79.12 97 GLN A N 1
ATOM 702 C CA . GLN A 1 97 ? -17.621 -5.693 54.779 1.00 79.12 97 GLN A CA 1
ATOM 703 C C . GLN A 1 97 ? -17.928 -6.209 53.365 1.00 79.12 97 GLN A C 1
ATOM 705 O O . GLN A 1 97 ? -17.087 -6.875 52.768 1.00 79.12 97 GLN A O 1
ATOM 710 N N . LEU A 1 98 ? -19.130 -5.952 52.840 1.00 76.31 98 LEU A N 1
ATOM 711 C CA . LEU A 1 98 ? -19.529 -6.331 51.481 1.00 76.31 98 LEU A CA 1
ATOM 712 C C . LEU A 1 98 ? -19.457 -5.158 50.495 1.00 76.31 98 LEU A C 1
ATOM 714 O O . LEU A 1 98 ? -19.717 -5.349 49.306 1.00 76.31 98 LEU A O 1
ATOM 718 N N . LEU A 1 99 ? -19.139 -3.951 50.969 1.00 76.81 99 LEU A N 1
ATOM 719 C CA . LEU A 1 99 ? -18.988 -2.768 50.134 1.00 76.81 99 LEU A CA 1
ATOM 720 C C . LEU A 1 99 ? -17.545 -2.652 49.630 1.00 76.81 99 LEU A C 1
ATOM 722 O O . LEU A 1 99 ? -16.590 -2.894 50.363 1.00 76.81 99 LEU A O 1
ATOM 726 N N . PHE A 1 100 ? -17.387 -2.238 48.374 1.00 69.38 100 PHE A N 1
ATOM 727 C CA . PHE A 1 100 ? -16.077 -1.888 47.829 1.00 69.38 100 PHE A CA 1
ATOM 728 C C . PHE A 1 100 ? -15.681 -0.481 48.296 1.00 69.38 100 PHE A C 1
ATOM 730 O O . PHE A 1 100 ? -16.443 0.470 48.110 1.00 69.38 100 PHE A O 1
ATOM 737 N N . ASP A 1 101 ? -14.487 -0.337 48.873 1.00 66.19 101 ASP A N 1
ATOM 738 C CA . ASP A 1 101 ? -13.919 0.969 49.225 1.00 66.19 101 ASP A CA 1
ATOM 739 C C . ASP A 1 101 ? -13.414 1.680 47.964 1.00 66.19 101 ASP A C 1
ATOM 741 O O . ASP A 1 101 ? -12.285 1.474 47.540 1.00 66.19 101 ASP A O 1
ATOM 745 N N . LEU A 1 102 ? -14.246 2.528 47.357 1.00 61.25 102 LEU A N 1
ATOM 746 C CA . LEU A 1 102 ? -13.909 3.287 46.145 1.00 61.25 102 LEU A CA 1
ATOM 747 C C . LEU A 1 102 ? -12.896 4.432 46.379 1.00 61.25 102 LEU A C 1
ATOM 749 O O . LEU A 1 102 ? -12.509 5.090 45.414 1.00 61.25 102 LEU A O 1
ATOM 753 N N . GLY A 1 103 ? -12.496 4.708 47.627 1.00 59.34 103 GLY A N 1
ATOM 754 C CA . GLY A 1 103 ? -11.602 5.816 47.985 1.00 59.34 103 GLY A CA 1
ATOM 755 C C . GLY A 1 103 ? -10.127 5.430 48.145 1.00 59.34 103 GLY A C 1
ATOM 756 O O . GLY A 1 103 ? -9.259 6.303 48.099 1.00 59.34 103 GLY A O 1
ATOM 757 N N . GLY A 1 104 ? -9.822 4.143 48.325 1.00 58.00 104 GLY A N 1
ATOM 758 C CA . GLY A 1 104 ? -8.455 3.644 48.476 1.00 58.00 104 GLY A CA 1
ATOM 759 C C . GLY A 1 104 ? -7.749 3.423 47.135 1.00 58.00 104 GLY A C 1
ATOM 760 O O . GLY A 1 104 ? -8.330 2.885 46.196 1.00 58.00 104 GLY A O 1
ATOM 761 N N . ALA A 1 105 ? -6.452 3.744 47.054 1.00 57.12 105 ALA A N 1
ATOM 762 C CA . ALA A 1 105 ? -5.619 3.583 45.849 1.00 57.12 105 ALA A CA 1
ATOM 763 C C . ALA A 1 105 ? -5.520 2.135 45.297 1.00 57.12 105 ALA A C 1
ATOM 765 O O . ALA A 1 105 ? -4.896 1.923 44.265 1.00 57.12 105 ALA A O 1
ATOM 766 N N . ASN A 1 106 ? -6.132 1.149 45.965 1.00 55.62 106 ASN A N 1
ATOM 767 C CA . ASN A 1 106 ? -6.068 -0.278 45.644 1.00 55.62 106 ASN A CA 1
ATOM 768 C C . ASN A 1 106 ? -7.424 -1.003 45.834 1.00 55.62 106 ASN A C 1
ATOM 770 O O . ASN A 1 106 ? -7.456 -2.198 46.117 1.00 55.62 106 ASN A O 1
ATOM 774 N N . ALA A 1 107 ? -8.539 -0.276 45.690 1.00 58.28 107 ALA A N 1
ATOM 775 C CA . ALA A 1 107 ? -9.920 -0.723 45.931 1.00 58.28 107 ALA A CA 1
ATOM 776 C C . ALA A 1 107 ? -10.337 -2.045 45.263 1.00 58.28 107 ALA A C 1
ATOM 778 O O . ALA A 1 107 ? -11.270 -2.715 45.708 1.00 58.28 107 ALA A O 1
ATOM 779 N N . LEU A 1 108 ? -9.683 -2.397 44.157 1.00 66.19 108 LEU A N 1
ATOM 780 C CA . LEU A 1 108 ? -10.077 -3.507 43.312 1.00 66.19 108 LEU A CA 1
ATOM 781 C C . LEU A 1 108 ? -8.870 -4.391 43.009 1.00 66.19 108 LEU A C 1
ATOM 783 O O . LEU A 1 108 ? -8.056 -4.102 42.140 1.00 66.19 108 LEU A O 1
ATOM 787 N N . THR A 1 109 ? -8.777 -5.496 43.737 1.00 62.81 109 THR A N 1
ATOM 788 C CA . THR A 1 109 ? -7.779 -6.557 43.536 1.00 62.81 109 THR A CA 1
ATOM 789 C C . THR A 1 109 ? -8.198 -7.577 42.466 1.00 62.81 109 THR A C 1
ATOM 791 O O . THR A 1 109 ? -7.482 -8.547 42.229 1.00 62.81 109 THR A O 1
ATOM 794 N N . GLY A 1 110 ? -9.352 -7.370 41.818 1.00 65.94 110 GLY A N 1
ATOM 795 C CA . GLY A 1 110 ? -9.921 -8.238 40.784 1.00 65.94 110 GLY A CA 1
ATOM 796 C C . GLY A 1 110 ? -10.006 -7.590 39.398 1.00 65.94 110 GLY A C 1
ATOM 797 O O . GLY A 1 110 ? -9.550 -6.471 39.175 1.00 65.94 110 GLY A O 1
ATOM 798 N N . SER A 1 111 ? -10.609 -8.308 38.447 1.00 67.00 111 SER A N 1
ATOM 799 C CA . SER A 1 111 ? -10.873 -7.785 37.102 1.00 67.00 111 SER A CA 1
ATOM 800 C C . SER A 1 111 ? -11.994 -6.742 37.144 1.00 67.00 111 SER A C 1
ATOM 802 O O . SER A 1 111 ? -13.069 -7.007 37.682 1.00 67.00 111 SER A O 1
ATOM 804 N N . LEU A 1 112 ? -11.739 -5.564 36.572 1.00 72.44 112 LEU A N 1
ATOM 805 C CA . LEU A 1 112 ? -12.749 -4.542 36.315 1.00 72.44 112 LEU A CA 1
ATOM 806 C C . LEU A 1 112 ? -13.244 -4.681 34.876 1.00 72.44 112 LEU A C 1
ATOM 808 O O . LEU A 1 112 ? -12.464 -4.472 33.946 1.00 72.44 112 LEU A O 1
ATOM 812 N N . ASP A 1 113 ? -14.525 -4.985 34.688 1.00 72.62 113 ASP A N 1
ATOM 813 C CA . ASP A 1 113 ? -15.170 -4.861 33.380 1.00 72.62 113 ASP A CA 1
ATOM 814 C C . ASP A 1 113 ? -15.883 -3.506 33.291 1.00 72.62 113 ASP A C 1
ATOM 816 O O . ASP A 1 113 ? -16.740 -3.184 34.115 1.00 72.62 113 ASP A O 1
ATOM 820 N N . ILE A 1 114 ? -15.502 -2.689 32.309 1.00 73.94 114 ILE A N 1
ATOM 821 C CA . ILE A 1 114 ? -16.104 -1.377 32.049 1.00 73.94 114 ILE A CA 1
ATOM 822 C C . ILE A 1 114 ? -16.815 -1.472 30.712 1.00 73.94 114 ILE A C 1
ATOM 824 O O . ILE A 1 114 ? -16.282 -1.139 29.652 1.00 73.94 114 ILE A O 1
ATOM 828 N N . SER A 1 115 ? -18.057 -1.926 30.767 1.00 73.75 115 SER A N 1
ATOM 829 C CA . SER A 1 115 ? -18.931 -1.969 29.607 1.00 73.75 115 SER A CA 1
ATOM 830 C C . SER A 1 115 ? -19.391 -0.552 29.238 1.00 73.75 115 SER A C 1
ATOM 832 O O . SER A 1 115 ? -20.194 0.050 29.947 1.00 73.75 115 SER A O 1
ATOM 834 N N . GLY A 1 116 ? -18.888 -0.018 28.119 1.00 65.56 116 GLY A N 1
ATOM 835 C CA . GLY A 1 116 ? -19.373 1.230 27.507 1.00 65.56 116 GLY A CA 1
ATOM 836 C C . GLY A 1 116 ? -18.806 2.541 28.072 1.00 65.56 116 GLY A C 1
ATOM 837 O O . GLY A 1 116 ? -19.255 3.608 27.663 1.00 65.56 116 GLY A O 1
ATOM 838 N N . GLY A 1 117 ? -17.826 2.481 28.978 1.00 65.06 117 GLY A N 1
ATOM 839 C CA . GLY A 1 117 ? -17.115 3.651 29.511 1.00 65.06 117 GLY A CA 1
ATOM 840 C C . GLY A 1 117 ? -15.703 3.814 28.938 1.00 65.06 117 GLY A C 1
ATOM 841 O O . GLY A 1 117 ? -15.128 2.875 28.389 1.00 65.06 117 GLY A O 1
ATOM 842 N N . THR A 1 118 ? -15.122 5.005 29.097 1.00 63.16 118 THR A N 1
ATOM 843 C CA . THR A 1 118 ? -13.728 5.296 28.721 1.00 63.16 118 THR A CA 1
ATOM 844 C C . THR A 1 118 ? -12.882 5.453 29.981 1.00 63.16 118 THR A C 1
ATOM 846 O O . THR A 1 118 ? -13.245 6.223 30.868 1.00 63.16 118 THR A O 1
ATOM 849 N N . LEU A 1 119 ? -11.731 4.776 30.051 1.00 70.69 119 LEU A N 1
ATOM 850 C CA . LEU A 1 119 ? -10.700 5.099 31.039 1.00 70.69 119 LEU A CA 1
ATOM 851 C C . LEU A 1 119 ? -10.014 6.402 30.621 1.00 70.69 119 LEU A C 1
ATOM 853 O O . LEU A 1 119 ? -9.362 6.459 29.581 1.00 70.69 119 LEU A O 1
ATOM 857 N N . THR A 1 120 ? -10.180 7.460 31.407 1.00 62.78 120 THR A N 1
ATOM 858 C CA . THR A 1 120 ? -9.459 8.720 31.206 1.00 62.78 120 THR A CA 1
ATOM 859 C C . THR A 1 120 ? -8.121 8.660 31.942 1.00 62.78 120 THR A C 1
ATOM 861 O O . THR A 1 120 ? -8.112 8.494 33.158 1.00 62.78 120 THR A O 1
ATOM 864 N N . GLY A 1 121 ? -7.004 8.803 31.225 1.00 69.69 121 GLY A N 1
ATOM 865 C CA . GLY A 1 121 ? -5.647 8.767 31.789 1.00 69.69 121 GLY A CA 1
ATOM 866 C C . GLY A 1 121 ? -4.717 7.792 31.061 1.00 69.69 121 GLY A C 1
ATOM 867 O O . GLY A 1 121 ? -5.142 7.058 30.171 1.00 69.69 121 GLY A O 1
ATOM 868 N N . GLU A 1 122 ? -3.433 7.807 31.420 1.00 63.78 122 GLU A N 1
ATOM 869 C CA . GLU A 1 122 ? -2.463 6.833 30.914 1.00 63.78 122 GLU A CA 1
ATOM 870 C C . GLU A 1 122 ? -2.665 5.476 31.602 1.00 63.78 122 GLU A C 1
ATOM 872 O O . GLU A 1 122 ? -2.743 5.394 32.828 1.00 63.78 122 GLU A O 1
ATOM 877 N N . ILE A 1 123 ? -2.734 4.403 30.811 1.00 72.25 123 ILE A N 1
ATOM 878 C CA . ILE A 1 123 ? -2.697 3.028 31.316 1.00 72.25 123 ILE A CA 1
ATOM 879 C C . ILE A 1 123 ? -1.271 2.524 31.122 1.00 72.25 123 ILE A C 1
ATOM 881 O O . ILE A 1 123 ? -0.822 2.367 29.986 1.00 72.25 123 ILE A O 1
ATOM 885 N N . GLY A 1 124 ? -0.563 2.270 32.224 1.00 64.06 124 GLY A N 1
ATOM 886 C CA . GLY A 1 124 ? 0.790 1.717 32.172 1.00 64.06 124 GLY A CA 1
ATOM 887 C C . GLY A 1 124 ? 0.832 0.406 31.382 1.00 64.06 124 GLY A C 1
ATOM 888 O O . GLY A 1 124 ? -0.061 -0.434 31.497 1.00 64.06 124 GLY A O 1
ATOM 889 N N . THR A 1 125 ? 1.881 0.208 30.587 1.00 59.03 125 THR A N 1
ATOM 890 C CA . THR A 1 125 ? 2.008 -0.928 29.656 1.00 59.03 125 THR A CA 1
ATOM 891 C C . THR A 1 125 ? 1.959 -2.299 30.336 1.00 59.03 125 THR A C 1
ATOM 893 O O . THR A 1 125 ? 1.463 -3.247 29.738 1.00 59.03 125 THR A O 1
ATOM 896 N N . GLY A 1 126 ? 2.396 -2.406 31.597 1.00 65.62 126 GLY A N 1
ATOM 897 C CA . GLY A 1 126 ? 2.301 -3.634 32.399 1.00 65.62 126 GLY A CA 1
ATOM 898 C C . GLY A 1 126 ? 0.874 -4.021 32.812 1.00 65.62 126 GLY A C 1
ATOM 899 O O . GLY A 1 126 ? 0.643 -5.161 33.201 1.00 65.62 126 GLY A O 1
ATOM 900 N N . ASN A 1 127 ? -0.082 -3.097 32.684 1.00 68.06 127 ASN A N 1
ATOM 901 C CA . ASN A 1 127 ? -1.489 -3.309 33.024 1.00 68.06 127 ASN A CA 1
ATOM 902 C C . ASN A 1 127 ? -2.347 -3.631 31.785 1.00 68.06 127 ASN A C 1
ATOM 904 O O . ASN A 1 127 ? -3.558 -3.817 31.903 1.00 68.06 127 ASN A O 1
ATOM 908 N N . LEU A 1 128 ? -1.741 -3.691 30.593 1.00 71.94 128 LEU A N 1
ATOM 909 C CA . LEU A 1 128 ? -2.402 -4.113 29.361 1.00 71.94 128 LEU A CA 1
ATOM 910 C C . LEU A 1 128 ? -2.169 -5.612 29.147 1.00 71.94 128 LEU A C 1
ATOM 912 O O . LEU A 1 128 ? -1.034 -6.060 28.996 1.00 71.94 128 LEU A O 1
ATOM 916 N N . ALA A 1 129 ? -3.245 -6.398 29.098 1.00 66.19 129 ALA A N 1
ATOM 917 C CA . ALA A 1 129 ? -3.150 -7.809 28.734 1.00 66.19 129 ALA A CA 1
ATOM 918 C C . ALA A 1 129 ? -2.653 -7.977 27.285 1.00 66.19 129 ALA A C 1
ATOM 920 O O . ALA A 1 129 ? -2.913 -7.137 26.416 1.00 66.19 129 ALA A O 1
ATOM 921 N N . ALA A 1 130 ? -1.981 -9.096 27.000 1.00 54.41 130 ALA A N 1
ATOM 922 C CA . ALA A 1 130 ? -1.582 -9.444 25.640 1.00 54.41 130 ALA A CA 1
ATOM 923 C C . ALA A 1 130 ? -2.818 -9.465 24.714 1.00 54.41 130 ALA A C 1
ATOM 925 O O . ALA A 1 130 ? -3.778 -10.187 24.968 1.00 54.41 130 ALA A O 1
ATOM 926 N N . GLY A 1 131 ? -2.812 -8.640 23.660 1.00 58.19 131 GLY A N 1
ATOM 927 C CA . GLY A 1 131 ? -3.931 -8.511 22.715 1.00 58.19 131 GLY A CA 1
ATOM 928 C C . GLY A 1 131 ? -5.033 -7.510 23.100 1.00 58.19 131 GLY A C 1
ATOM 929 O O . GLY A 1 131 ? -5.968 -7.327 22.324 1.00 58.19 131 GLY A O 1
ATOM 930 N N . ALA A 1 132 ? -4.929 -6.811 24.240 1.00 63.84 132 ALA A N 1
ATOM 931 C CA . ALA A 1 132 ? -5.908 -5.790 24.652 1.00 63.84 132 ALA A CA 1
ATOM 932 C C . ALA A 1 132 ? -5.985 -4.586 23.688 1.00 63.84 132 ALA A C 1
ATOM 934 O O . ALA A 1 132 ? -7.007 -3.897 23.602 1.00 63.84 132 ALA A O 1
ATOM 935 N N . VAL A 1 133 ? -4.907 -4.344 22.941 1.00 63.25 133 VAL A N 1
ATOM 936 C CA . VAL A 1 133 ? -4.850 -3.353 21.867 1.00 63.25 133 VAL A CA 1
ATOM 937 C C . VAL A 1 133 ? -5.219 -4.049 20.557 1.00 63.25 133 VAL A C 1
ATOM 939 O O . VAL A 1 133 ? -4.373 -4.631 19.884 1.00 63.25 133 VAL A O 1
ATOM 942 N N . THR A 1 134 ? -6.506 -4.033 20.213 1.00 58.38 134 THR A N 1
ATOM 943 C CA . THR A 1 134 ? -7.001 -4.606 18.955 1.00 58.38 134 THR A CA 1
ATOM 944 C C . THR A 1 134 ? -6.787 -3.638 17.790 1.00 58.38 134 THR A C 1
ATOM 946 O O . THR A 1 134 ? -6.762 -2.420 17.977 1.00 58.38 134 THR A O 1
ATOM 949 N N . ASN A 1 135 ? -6.682 -4.165 16.565 1.00 55.69 135 ASN A N 1
ATOM 950 C CA . ASN A 1 135 ? -6.469 -3.393 15.330 1.00 55.69 135 ASN A CA 1
ATOM 951 C C . ASN A 1 135 ? -7.483 -2.258 15.094 1.00 55.69 135 ASN A C 1
ATOM 953 O O . ASN A 1 135 ? -7.182 -1.334 14.354 1.00 55.69 135 ASN A O 1
ATOM 957 N N . ALA A 1 136 ? -8.660 -2.298 15.725 1.00 54.09 136 ALA A N 1
ATOM 958 C CA . ALA A 1 136 ? -9.644 -1.217 15.650 1.00 54.09 136 ALA A CA 1
ATOM 959 C C . ALA A 1 136 ? -9.362 -0.051 16.625 1.00 54.09 136 ALA A C 1
ATOM 961 O O . ALA A 1 136 ? -9.832 1.060 16.398 1.00 54.09 136 ALA A O 1
ATOM 962 N N . LYS A 1 137 ? -8.610 -0.283 17.714 1.00 53.00 137 LYS A N 1
ATOM 963 C CA . LYS A 1 137 ? -8.255 0.736 18.725 1.00 53.00 137 LYS A CA 1
ATOM 964 C C . LYS A 1 137 ? -6.976 1.506 18.389 1.00 53.00 137 LYS A C 1
ATOM 966 O O . LYS A 1 137 ? -6.734 2.563 18.964 1.00 53.00 137 LYS A O 1
ATOM 971 N N . ILE A 1 138 ? -6.183 1.003 17.446 1.00 63.59 138 ILE A N 1
ATOM 972 C CA . ILE A 1 138 ? -5.150 1.780 16.766 1.00 63.59 138 ILE A CA 1
ATOM 973 C C . ILE A 1 138 ? -5.796 2.308 15.486 1.00 63.59 138 ILE A C 1
ATOM 975 O O . ILE A 1 138 ? -5.816 1.610 14.479 1.00 63.59 138 ILE A O 1
ATOM 979 N N . ALA A 1 139 ? -6.386 3.505 15.529 1.00 56.84 139 ALA A N 1
ATOM 980 C CA . ALA A 1 139 ? -6.913 4.116 14.312 1.00 56.84 139 ALA A CA 1
ATOM 981 C C . ALA A 1 139 ? -5.788 4.232 13.265 1.00 56.84 139 ALA A C 1
ATOM 983 O O . ALA A 1 139 ? -4.666 4.635 13.602 1.00 56.84 139 ALA A O 1
ATOM 984 N N . ASP A 1 140 ? -6.087 3.857 12.020 1.00 46.69 140 ASP A N 1
ATOM 985 C CA . ASP A 1 140 ? -5.140 3.889 10.903 1.00 46.69 140 ASP A CA 1
ATOM 986 C C . ASP A 1 140 ? -4.467 5.273 10.815 1.00 46.69 140 ASP A C 1
ATOM 988 O O . ASP A 1 140 ? -5.131 6.307 10.885 1.00 46.69 140 ASP A O 1
ATOM 992 N N . GLY A 1 141 ? -3.133 5.303 10.787 1.00 54.22 141 GLY A N 1
ATOM 993 C CA . GLY A 1 141 ? -2.339 6.541 10.798 1.00 54.22 141 GLY A CA 1
ATOM 994 C C . GLY A 1 141 ? -2.099 7.224 12.159 1.00 54.22 141 GLY A C 1
ATOM 995 O O . GLY A 1 141 ? -1.402 8.236 12.203 1.00 54.22 141 GLY A O 1
ATOM 996 N N . THR A 1 142 ? -2.603 6.700 13.284 1.00 53.94 142 THR A N 1
ATOM 997 C CA . THR A 1 142 ? -2.458 7.366 14.606 1.00 53.94 142 THR A CA 1
ATOM 998 C C . THR A 1 142 ? -1.141 7.036 15.319 1.00 53.94 142 THR A C 1
ATOM 1000 O O . THR A 1 142 ? -0.663 7.808 16.158 1.00 53.94 142 THR A O 1
ATOM 1003 N N . ILE A 1 143 ? -0.496 5.922 14.961 1.00 59.62 143 ILE A N 1
ATOM 1004 C CA . ILE A 1 143 ? 0.891 5.653 15.359 1.00 59.62 143 ILE A CA 1
ATOM 1005 C C . ILE A 1 143 ? 1.811 6.286 14.317 1.00 59.62 143 ILE A C 1
ATOM 1007 O O . ILE A 1 143 ? 2.247 5.650 13.363 1.00 59.62 143 ILE A O 1
ATOM 1011 N N . GLY A 1 144 ? 2.078 7.579 14.498 1.00 56.97 144 GLY A N 1
ATOM 1012 C CA . GLY A 1 144 ? 3.108 8.277 13.736 1.00 56.97 144 GLY A CA 1
ATOM 1013 C C . GLY A 1 144 ? 4.502 7.766 14.102 1.00 56.97 144 GLY A C 1
ATOM 1014 O O . GLY A 1 144 ? 4.747 7.375 15.245 1.00 56.97 144 GLY A O 1
ATOM 1015 N N . PHE A 1 145 ? 5.438 7.819 13.151 1.00 49.28 145 PHE A N 1
ATOM 1016 C CA . PHE A 1 145 ? 6.830 7.381 13.333 1.00 49.28 145 PHE A CA 1
ATOM 1017 C C . PHE A 1 145 ? 7.508 7.995 14.567 1.00 49.28 145 PHE A C 1
ATOM 1019 O O . PHE A 1 145 ? 8.355 7.358 15.174 1.00 49.28 145 PHE A O 1
ATOM 1026 N N . SER A 1 146 ? 7.091 9.191 14.989 1.00 54.78 146 SER A N 1
ATOM 1027 C CA . SER A 1 146 ? 7.570 9.873 16.196 1.00 54.78 146 SER A CA 1
ATOM 1028 C C . SER A 1 146 ? 7.194 9.178 17.512 1.00 54.78 146 SER A C 1
ATOM 1030 O O . SER A 1 146 ? 7.920 9.318 18.490 1.00 54.78 146 SER A O 1
ATOM 1032 N N . LYS A 1 147 ? 6.099 8.406 17.550 1.00 51.59 147 LYS A N 1
ATOM 1033 C CA . LYS A 1 147 ? 5.665 7.625 18.726 1.00 51.59 147 LYS A CA 1
ATOM 1034 C C . LYS A 1 147 ? 6.250 6.210 18.774 1.00 51.59 147 LYS A C 1
ATOM 1036 O O . LYS A 1 147 ? 6.100 5.533 19.783 1.00 51.59 147 LYS A O 1
ATOM 1041 N N . ILE A 1 148 ? 6.933 5.776 17.713 1.00 57.81 148 ILE A N 1
ATOM 1042 C CA . ILE A 1 148 ? 7.637 4.484 17.650 1.00 57.81 148 ILE A CA 1
ATOM 1043 C C . ILE A 1 148 ? 9.046 4.585 18.288 1.00 57.81 148 ILE A C 1
ATOM 1045 O O . ILE A 1 148 ? 9.681 3.575 18.583 1.00 57.81 148 ILE A O 1
ATOM 1049 N N . VAL A 1 149 ? 9.535 5.793 18.596 1.00 52.47 149 VAL A N 1
ATOM 1050 C CA . VAL A 1 149 ? 10.921 6.045 19.039 1.00 52.47 149 VAL A CA 1
ATOM 1051 C C . VAL A 1 149 ? 11.047 6.163 20.563 1.00 52.47 149 VAL A C 1
ATOM 1053 O O . VAL A 1 149 ? 11.521 7.173 21.072 1.00 52.47 149 VAL A O 1
ATOM 1056 N N . GLN A 1 150 ? 10.633 5.149 21.324 1.00 57.34 150 GLN A N 1
ATOM 1057 C CA . GLN A 1 150 ? 10.980 5.084 22.758 1.00 57.34 150 GLN A CA 1
ATOM 1058 C C . GLN A 1 150 ? 11.420 3.706 23.272 1.00 57.34 150 GLN A C 1
ATOM 1060 O O . GLN A 1 150 ? 11.642 3.545 24.468 1.00 57.34 150 GLN A O 1
ATOM 1065 N N . THR A 1 151 ? 11.659 2.716 22.406 1.00 44.97 151 THR A N 1
ATOM 1066 C CA . THR A 1 151 ? 12.315 1.466 22.840 1.00 44.97 151 THR A CA 1
ATOM 1067 C C . THR A 1 151 ? 13.458 1.116 21.890 1.00 44.97 151 THR A C 1
ATOM 1069 O O . THR A 1 151 ? 13.320 0.475 20.851 1.00 44.97 151 THR A O 1
ATOM 1072 N N . SER A 1 152 ? 14.606 1.672 22.253 1.00 49.81 152 SER A N 1
ATOM 1073 C CA . SER A 1 152 ? 15.830 1.949 21.503 1.00 49.81 152 SER A CA 1
ATOM 1074 C C . SER A 1 152 ? 16.703 0.734 21.142 1.00 49.81 152 SER A C 1
ATOM 1076 O O . SER A 1 152 ? 17.913 0.769 21.337 1.00 49.81 152 SER A O 1
ATOM 1078 N N . ALA A 1 153 ? 16.133 -0.326 20.562 1.00 47.56 153 ALA A N 1
ATOM 1079 C CA . ALA A 1 153 ? 16.938 -1.442 20.031 1.00 47.56 153 ALA A CA 1
ATOM 1080 C C . ALA A 1 153 ? 16.489 -1.982 18.661 1.00 47.56 153 ALA A C 1
ATOM 1082 O O . ALA A 1 153 ? 17.300 -2.561 17.946 1.00 47.56 153 ALA A O 1
ATOM 1083 N N . ALA A 1 154 ? 15.239 -1.758 18.242 1.00 47.44 154 ALA A N 1
ATOM 1084 C CA . ALA A 1 154 ? 14.708 -2.351 17.006 1.00 47.44 154 ALA A CA 1
ATOM 1085 C C . ALA A 1 154 ? 14.894 -1.489 15.738 1.00 47.44 154 ALA A C 1
ATOM 1087 O O . ALA A 1 154 ? 14.441 -1.877 14.667 1.00 47.44 154 ALA A O 1
ATOM 1088 N N . ILE A 1 155 ? 15.559 -0.331 15.836 1.00 47.81 155 ILE A N 1
ATOM 1089 C CA . ILE A 1 155 ? 15.799 0.572 14.689 1.00 47.81 155 ILE A CA 1
ATOM 1090 C C . ILE A 1 155 ? 17.234 0.447 14.140 1.00 47.81 155 ILE A C 1
ATOM 1092 O O . ILE A 1 155 ? 17.562 1.036 13.113 1.00 47.81 155 ILE A O 1
ATOM 1096 N N . ALA A 1 156 ? 18.098 -0.357 14.773 1.00 42.97 156 ALA A N 1
ATOM 1097 C CA . ALA A 1 156 ? 19.460 -0.587 14.279 1.00 42.97 156 ALA A CA 1
ATOM 1098 C C . ALA A 1 156 ? 19.500 -1.333 12.925 1.00 42.97 156 ALA A C 1
ATOM 1100 O O . ALA A 1 156 ? 20.505 -1.255 12.229 1.00 42.97 156 ALA A O 1
ATOM 1101 N N . ASP A 1 157 ? 18.401 -1.977 12.513 1.00 47.62 157 ASP A N 1
ATOM 1102 C CA . ASP A 1 157 ? 18.295 -2.689 11.227 1.00 47.62 157 ASP A CA 1
ATOM 1103 C C . ASP A 1 157 ? 17.791 -1.809 10.060 1.00 47.62 157 ASP A C 1
ATOM 1105 O O . ASP A 1 157 ? 17.618 -2.273 8.938 1.00 47.62 157 ASP A O 1
ATOM 1109 N N . GLN A 1 158 ? 17.535 -0.517 10.292 1.00 48.78 158 GLN A N 1
ATOM 1110 C CA . GLN A 1 158 ? 17.051 0.396 9.243 1.00 48.78 158 GLN A CA 1
ATOM 1111 C C . GLN A 1 158 ? 18.022 1.529 8.888 1.00 48.78 158 GLN A C 1
ATOM 1113 O O . GLN A 1 158 ? 17.745 2.251 7.933 1.00 48.78 158 GLN A O 1
ATOM 1118 N N . ALA A 1 159 ? 19.148 1.696 9.593 1.00 46.56 159 ALA A N 1
ATOM 1119 C CA . ALA A 1 159 ? 20.015 2.858 9.370 1.00 46.56 159 ALA A CA 1
ATOM 1120 C C . ALA A 1 159 ? 21.433 2.561 8.861 1.00 46.56 159 ALA A C 1
ATOM 1122 O O . ALA A 1 159 ? 21.902 3.329 8.023 1.00 46.56 159 ALA A O 1
ATOM 1123 N N . THR A 1 160 ? 22.145 1.509 9.292 1.00 54.88 160 THR A N 1
ATOM 1124 C CA . THR A 1 160 ? 23.565 1.411 8.887 1.00 54.88 160 THR A CA 1
ATOM 1125 C C . THR A 1 160 ? 24.204 0.034 9.077 1.00 54.88 160 THR A C 1
ATOM 1127 O O . THR A 1 160 ? 24.714 -0.250 10.150 1.00 54.88 160 THR A O 1
ATOM 1130 N N . MET A 1 161 ? 24.266 -0.775 8.014 1.00 40.53 161 MET A N 1
ATOM 1131 C CA . MET A 1 161 ? 25.316 -1.779 7.739 1.00 40.53 161 MET A CA 1
ATOM 1132 C C . MET A 1 161 ? 25.224 -2.141 6.238 1.00 40.53 161 MET A C 1
ATOM 1134 O O . MET A 1 161 ? 24.171 -2.569 5.787 1.00 40.53 161 MET A O 1
ATOM 1138 N N . GLU A 1 162 ? 26.219 -2.072 5.365 1.00 39.06 162 GLU A N 1
ATOM 1139 C CA . GLU A 1 162 ? 27.486 -1.354 5.300 1.00 39.06 162 GLU A CA 1
ATOM 1140 C C . GLU A 1 162 ? 27.943 -1.442 3.827 1.00 39.06 162 GLU A C 1
ATOM 1142 O O . GLU A 1 162 ? 27.368 -2.165 3.008 1.00 39.06 162 GLU A O 1
ATOM 1147 N N . ALA A 1 163 ? 28.960 -0.667 3.478 1.00 44.16 163 ALA A N 1
ATOM 1148 C CA . ALA A 1 163 ? 29.560 -0.583 2.157 1.00 44.16 163 ALA A CA 1
ATOM 1149 C C . ALA A 1 163 ? 29.865 -1.952 1.499 1.00 44.16 163 ALA A C 1
ATOM 1151 O O . ALA A 1 163 ? 30.434 -2.842 2.121 1.00 44.16 163 ALA A O 1
ATOM 1152 N N . GLY A 1 164 ? 29.602 -2.075 0.190 1.00 39.59 164 GLY A N 1
ATOM 1153 C CA . GLY A 1 164 ? 30.409 -2.955 -0.669 1.00 39.59 164 GLY A CA 1
ATOM 1154 C C . GLY A 1 164 ? 29.765 -4.174 -1.338 1.00 39.59 164 GLY A C 1
ATOM 1155 O O . GLY A 1 164 ? 30.499 -4.916 -1.982 1.00 39.59 164 GLY A O 1
ATOM 1156 N N . ALA A 1 165 ? 28.448 -4.389 -1.291 1.00 35.28 165 ALA A N 1
ATOM 1157 C CA . ALA A 1 165 ? 27.824 -5.453 -2.088 1.00 35.28 165 ALA A CA 1
ATOM 1158 C C . ALA A 1 165 ? 26.756 -4.896 -3.033 1.00 35.28 165 ALA A C 1
ATOM 1160 O O . ALA A 1 165 ? 25.641 -4.555 -2.641 1.00 35.28 165 ALA A O 1
ATOM 1161 N N . SER A 1 166 ? 27.105 -4.816 -4.315 1.00 45.59 166 SER A N 1
ATOM 1162 C CA . SER A 1 166 ? 26.152 -4.688 -5.407 1.00 45.59 166 SER A CA 1
ATOM 1163 C C . SER A 1 166 ? 25.142 -5.838 -5.319 1.00 45.59 166 SER A C 1
ATOM 1165 O O . SER A 1 166 ? 25.504 -6.999 -5.491 1.00 45.59 166 SER A O 1
ATOM 1167 N N . SER A 1 167 ? 23.868 -5.493 -5.102 1.00 44.47 167 SER A N 1
ATOM 1168 C CA . SER A 1 167 ? 22.670 -6.357 -4.985 1.00 44.47 167 SER A CA 1
ATOM 1169 C C . SER A 1 167 ? 22.215 -6.629 -3.543 1.00 44.47 167 SER A C 1
ATOM 1171 O O . SER A 1 167 ? 22.570 -7.638 -2.938 1.00 44.47 167 SER A O 1
ATOM 1173 N N . SER A 1 168 ? 21.329 -5.775 -3.021 1.00 37.75 168 SER A N 1
ATOM 1174 C CA . SER A 1 168 ? 20.539 -6.066 -1.819 1.00 37.75 168 SER A CA 1
ATOM 1175 C C . SER A 1 168 ? 19.666 -7.304 -2.051 1.00 37.75 168 SER A C 1
ATOM 1177 O O . SER A 1 168 ? 18.710 -7.269 -2.827 1.00 37.75 168 SER A O 1
ATOM 1179 N N . ARG A 1 169 ? 20.003 -8.412 -1.389 1.00 45.81 169 ARG A N 1
ATOM 1180 C CA . ARG A 1 169 ? 19.243 -9.665 -1.407 1.00 45.81 169 ARG A CA 1
ATOM 1181 C C . ARG A 1 169 ? 18.739 -9.937 0.006 1.00 45.81 169 ARG A C 1
ATOM 1183 O O . ARG A 1 169 ? 19.529 -10.230 0.896 1.00 45.81 169 ARG A O 1
ATOM 1190 N N . TRP A 1 170 ? 17.427 -9.824 0.199 1.00 35.97 170 TRP A N 1
ATOM 1191 C CA . TRP A 1 170 ? 16.757 -10.145 1.458 1.00 35.97 170 TRP A CA 1
ATOM 1192 C C . TRP A 1 170 ? 17.002 -11.616 1.824 1.00 35.97 170 TRP A C 1
ATOM 1194 O O . TRP A 1 170 ? 16.610 -12.518 1.083 1.00 35.97 170 TRP A O 1
ATOM 1204 N N . VAL A 1 171 ? 17.649 -11.866 2.963 1.00 46.59 171 VAL A N 1
ATOM 1205 C CA . VAL A 1 171 ? 17.766 -13.197 3.572 1.00 46.59 171 VAL A CA 1
ATOM 1206 C C . VAL A 1 171 ? 16.955 -13.182 4.858 1.00 46.59 171 VAL A C 1
ATOM 1208 O O . VAL A 1 171 ? 17.133 -12.312 5.701 1.00 46.59 171 VAL A O 1
ATOM 1211 N N . THR A 1 172 ? 16.057 -14.149 5.014 1.00 43.19 172 THR A N 1
ATOM 1212 C CA . THR A 1 172 ? 15.286 -14.355 6.248 1.00 43.19 172 THR A CA 1
ATOM 1213 C C . THR A 1 172 ? 15.655 -15.689 6.897 1.00 43.19 172 THR A C 1
ATOM 1215 O O . THR A 1 172 ? 15.972 -16.620 6.150 1.00 43.19 172 THR A O 1
ATOM 1218 N N . PRO A 1 173 ? 15.581 -15.814 8.237 1.00 46.41 173 PRO A N 1
ATOM 1219 C CA . PRO A 1 173 ? 16.088 -16.975 8.968 1.00 46.41 173 PRO A CA 1
ATOM 1220 C C . PRO A 1 173 ? 15.345 -18.268 8.615 1.00 46.41 173 PRO A C 1
ATOM 1222 O O . PRO A 1 173 ? 14.137 -18.266 8.374 1.00 46.41 173 PRO A O 1
ATOM 1225 N N . LEU A 1 174 ? 16.104 -19.362 8.558 1.00 52.16 174 LEU A N 1
ATOM 1226 C CA . LEU A 1 174 ? 15.684 -20.696 8.135 1.00 52.16 174 LEU A CA 1
ATOM 1227 C C . LEU A 1 174 ? 14.543 -21.254 9.000 1.00 52.16 174 LEU A C 1
ATOM 1229 O O . LEU A 1 174 ? 14.689 -21.406 10.209 1.00 52.16 174 LEU A O 1
ATOM 1233 N N . GLY A 1 175 ? 13.448 -21.649 8.352 1.00 55.81 175 GLY A N 1
ATOM 1234 C CA . GLY A 1 175 ? 12.380 -22.429 8.972 1.00 55.81 175 GLY A CA 1
ATOM 1235 C C . GLY A 1 175 ? 11.119 -22.421 8.120 1.00 55.81 175 GLY A C 1
ATOM 1236 O O . GLY A 1 175 ? 10.217 -21.630 8.362 1.00 55.81 175 GLY A O 1
ATOM 1237 N N . THR A 1 176 ? 11.098 -23.262 7.080 1.00 50.50 176 THR A N 1
ATOM 1238 C CA . THR A 1 176 ? 9.974 -23.481 6.141 1.00 50.50 176 THR A CA 1
ATOM 1239 C C . THR A 1 176 ? 9.434 -22.226 5.443 1.00 50.50 176 THR A C 1
ATOM 1241 O O . THR A 1 176 ? 8.287 -21.833 5.634 1.00 50.50 176 THR A O 1
ATOM 1244 N N . LYS A 1 177 ? 10.247 -21.613 4.572 1.00 45.66 177 LYS A N 1
ATOM 1245 C CA . LYS A 1 177 ? 9.785 -20.569 3.647 1.00 45.66 177 LYS A CA 1
ATOM 1246 C C . LYS A 1 177 ? 9.538 -21.118 2.244 1.00 45.66 177 LYS A C 1
ATOM 1248 O O . LYS A 1 177 ? 10.480 -21.323 1.485 1.00 45.66 177 LYS A O 1
ATOM 1253 N N . GLN A 1 178 ? 8.264 -21.255 1.882 1.00 51.62 178 GLN A N 1
ATOM 1254 C CA . GLN A 1 178 ? 7.840 -20.897 0.529 1.00 51.62 178 GLN A CA 1
ATOM 1255 C C . GLN A 1 178 ? 8.057 -19.385 0.388 1.00 51.62 178 GLN A C 1
ATOM 1257 O O . GLN A 1 178 ? 7.491 -18.600 1.149 1.00 51.62 178 GLN A O 1
ATOM 1262 N N . ALA A 1 179 ? 8.957 -18.979 -0.504 1.00 43.69 179 ALA A N 1
ATOM 1263 C CA . ALA A 1 179 ? 9.218 -17.575 -0.781 1.00 43.69 179 ALA A CA 1
ATOM 1264 C C . ALA A 1 179 ? 7.990 -16.942 -1.457 1.00 43.69 179 ALA A C 1
ATOM 1266 O O . ALA A 1 179 ? 7.448 -17.489 -2.414 1.00 43.69 179 ALA A O 1
ATOM 1267 N N . LEU A 1 180 ? 7.553 -15.795 -0.938 1.00 47.41 180 LEU A N 1
ATOM 1268 C CA . LEU A 1 180 ? 6.597 -14.913 -1.599 1.00 47.41 180 LEU A CA 1
ATOM 1269 C C . LEU A 1 180 ? 7.423 -14.003 -2.516 1.00 47.41 180 LEU A C 1
ATOM 1271 O O . LEU A 1 180 ? 8.032 -13.033 -2.063 1.00 47.41 180 LEU A O 1
ATOM 1275 N N . ASP A 1 181 ? 7.524 -14.392 -3.785 1.00 47.34 181 ASP A N 1
ATOM 1276 C CA . ASP A 1 181 ? 8.284 -13.682 -4.811 1.00 47.34 181 ASP A CA 1
ATOM 1277 C C . ASP A 1 181 ? 7.603 -12.347 -5.147 1.00 47.34 181 ASP A C 1
ATOM 1279 O O . ASP A 1 181 ? 6.619 -12.303 -5.886 1.00 47.34 181 ASP A O 1
ATOM 1283 N N . TYR A 1 182 ? 8.138 -11.227 -4.648 1.00 44.09 182 TYR A N 1
ATOM 1284 C CA . TYR A 1 182 ? 7.825 -9.922 -5.233 1.00 44.09 182 TYR A CA 1
ATOM 1285 C C . TYR A 1 182 ? 8.554 -9.811 -6.574 1.00 44.09 182 TYR A C 1
ATOM 1287 O O . TYR A 1 182 ? 9.696 -9.356 -6.673 1.00 44.09 182 TYR A O 1
ATOM 1295 N N . HIS A 1 183 ? 7.887 -10.299 -7.613 1.00 45.22 183 HIS A N 1
ATOM 1296 C CA . HIS A 1 183 ? 8.322 -10.196 -8.991 1.00 45.22 183 HIS A CA 1
ATOM 1297 C C . HIS A 1 183 ? 8.192 -8.725 -9.423 1.00 45.22 183 HIS A C 1
ATOM 1299 O O . HIS A 1 183 ? 7.155 -8.299 -9.924 1.00 45.22 183 HIS A O 1
ATOM 1305 N N . VAL A 1 184 ? 9.254 -7.923 -9.279 1.00 46.62 184 VAL A N 1
ATOM 1306 C CA . VAL A 1 184 ? 9.480 -6.912 -10.323 1.00 46.62 184 VAL A CA 1
ATOM 1307 C C . VAL A 1 184 ? 9.598 -7.742 -11.595 1.00 46.62 184 VAL A C 1
ATOM 1309 O O . VAL A 1 184 ? 10.403 -8.678 -11.578 1.00 46.62 184 VAL A O 1
ATOM 1312 N N . PRO A 1 185 ? 8.850 -7.478 -12.678 1.00 45.38 185 PRO A N 1
ATOM 1313 C CA . PRO A 1 185 ? 9.193 -8.049 -13.962 1.00 45.38 185 PRO A CA 1
ATOM 1314 C C . PRO A 1 185 ? 10.551 -7.454 -14.356 1.00 45.38 185 PRO A C 1
ATOM 1316 O O . PRO A 1 185 ? 10.657 -6.522 -15.140 1.00 45.38 185 PRO A O 1
ATOM 1319 N N . ARG A 1 186 ? 11.638 -7.991 -13.797 1.00 46.84 186 ARG A N 1
ATOM 1320 C CA . ARG A 1 186 ? 12.793 -8.285 -14.615 1.00 46.84 186 ARG A CA 1
ATOM 1321 C C . ARG A 1 186 ? 12.253 -9.336 -15.557 1.00 46.84 186 ARG A C 1
ATOM 1323 O O . ARG A 1 186 ? 12.292 -10.517 -15.233 1.00 46.84 186 ARG A O 1
ATOM 1330 N N . THR A 1 187 ? 11.707 -8.907 -16.691 1.00 47.72 187 THR A N 1
ATOM 1331 C CA . THR A 1 187 ? 11.832 -9.730 -17.883 1.00 47.72 187 THR A CA 1
ATOM 1332 C C . THR A 1 187 ? 13.315 -10.076 -17.935 1.00 47.72 187 THR A C 1
ATOM 1334 O O . THR A 1 187 ? 14.150 -9.171 -18.032 1.00 47.72 187 THR A O 1
ATOM 1337 N N . PRO A 1 188 ? 13.697 -11.341 -17.696 1.00 49.91 188 PRO A N 1
ATOM 1338 C CA . PRO A 1 188 ? 15.080 -11.732 -17.874 1.00 49.91 188 PRO A CA 1
ATOM 1339 C C . PRO A 1 188 ? 15.442 -11.312 -19.294 1.00 49.91 188 PRO A C 1
ATOM 1341 O O . PRO A 1 188 ? 14.619 -11.489 -20.193 1.00 49.91 188 PRO A O 1
ATOM 1344 N N . MET A 1 189 ? 16.625 -10.731 -19.495 1.00 57.84 189 MET A N 1
ATOM 1345 C CA . MET A 1 189 ? 17.162 -10.539 -20.840 1.00 57.84 189 MET A CA 1
ATOM 1346 C C . MET A 1 189 ? 17.057 -11.893 -21.541 1.00 57.84 189 MET A C 1
ATOM 1348 O O . MET A 1 189 ? 17.763 -12.836 -21.184 1.00 57.84 189 MET A O 1
ATOM 1352 N N . ALA A 1 190 ? 16.092 -12.025 -22.444 1.00 62.12 190 ALA A N 1
ATOM 1353 C CA . ALA A 1 190 ? 15.618 -13.335 -22.873 1.00 62.12 190 ALA A CA 1
ATOM 1354 C C . ALA A 1 190 ? 16.548 -13.943 -23.939 1.00 62.12 190 ALA A C 1
ATOM 1356 O O . ALA A 1 190 ? 16.443 -15.120 -24.276 1.00 62.12 190 ALA A O 1
ATOM 1357 N N . GLY A 1 191 ? 17.512 -13.155 -24.419 1.00 72.81 191 GLY A N 1
ATOM 1358 C CA . GLY A 1 191 ? 18.670 -13.597 -25.180 1.00 72.81 191 GLY A CA 1
ATOM 1359 C C . GLY A 1 191 ? 19.558 -12.421 -25.588 1.00 72.81 191 GLY A C 1
ATOM 1360 O O . GLY A 1 191 ? 19.175 -11.252 -25.483 1.00 72.81 191 GLY A O 1
ATOM 1361 N N . GLY A 1 192 ? 20.768 -12.732 -26.043 1.00 80.81 192 GLY A N 1
ATOM 1362 C CA . GLY A 1 192 ? 21.694 -11.748 -26.584 1.00 80.81 192 GLY A CA 1
ATOM 1363 C C . GLY A 1 192 ? 22.880 -12.402 -27.279 1.00 80.81 192 GLY A C 1
ATOM 1364 O O . GLY A 1 192 ? 23.168 -13.583 -27.091 1.00 80.81 192 GLY A O 1
ATOM 1365 N N . THR A 1 193 ? 23.564 -11.648 -28.128 1.00 85.88 193 THR A N 1
ATOM 1366 C CA . THR A 1 193 ? 24.757 -12.107 -28.848 1.00 85.88 193 THR A CA 1
ATOM 1367 C C . THR A 1 193 ? 25.698 -10.932 -29.064 1.00 85.88 193 THR A C 1
ATOM 1369 O O . THR A 1 193 ? 25.257 -9.810 -29.313 1.00 85.88 193 THR A O 1
ATOM 1372 N N . THR A 1 194 ? 27.001 -11.188 -28.986 1.00 88.50 194 THR A N 1
ATOM 1373 C CA . THR A 1 194 ? 28.044 -10.184 -29.212 1.00 88.50 194 THR A CA 1
ATOM 1374 C C . THR A 1 194 ? 28.844 -10.549 -30.450 1.00 88.50 194 THR A C 1
ATOM 1376 O O . THR A 1 194 ? 29.284 -11.686 -30.595 1.00 88.50 194 THR A O 1
ATOM 1379 N N . ASN A 1 195 ? 29.055 -9.574 -31.327 1.00 90.00 195 ASN A N 1
ATOM 1380 C CA . ASN A 1 195 ? 29.950 -9.670 -32.467 1.00 90.00 195 ASN A CA 1
ATOM 1381 C C . ASN A 1 195 ? 31.204 -8.829 -32.184 1.00 90.00 195 ASN A C 1
ATOM 1383 O O . ASN A 1 195 ? 31.118 -7.612 -31.995 1.00 90.00 195 ASN A O 1
ATOM 1387 N N . VAL A 1 196 ? 32.360 -9.490 -32.111 1.00 87.19 196 VAL A N 1
ATOM 1388 C CA . VAL A 1 196 ? 33.664 -8.825 -32.015 1.00 87.19 196 VAL A CA 1
ATOM 1389 C C . VAL A 1 196 ? 34.139 -8.522 -33.430 1.00 87.19 196 VAL A C 1
ATOM 1391 O O . VAL A 1 196 ? 34.291 -9.432 -34.247 1.00 87.19 196 VAL A O 1
ATOM 1394 N N . ILE A 1 197 ? 34.374 -7.243 -33.719 1.00 90.50 197 ILE A N 1
ATOM 1395 C CA . ILE A 1 197 ? 34.744 -6.793 -35.059 1.00 90.50 197 ILE A CA 1
ATOM 1396 C C . ILE A 1 197 ? 36.150 -7.303 -35.374 1.00 90.50 197 ILE A C 1
ATOM 1398 O O . ILE A 1 197 ? 37.116 -6.968 -34.690 1.00 90.50 197 ILE A O 1
ATOM 1402 N N . SER A 1 198 ? 36.262 -8.112 -36.424 1.00 84.56 198 SER A N 1
ATOM 1403 C CA . SER A 1 198 ? 37.519 -8.678 -36.915 1.00 84.56 198 SER A CA 1
ATOM 1404 C C . SER A 1 198 ? 37.488 -8.789 -38.441 1.00 84.56 198 SER A C 1
ATOM 1406 O O . SER A 1 198 ? 36.418 -8.916 -39.031 1.00 84.56 198 SER A O 1
ATOM 1408 N N . GLY A 1 199 ? 38.652 -8.700 -39.095 1.00 87.62 199 GLY A N 1
ATOM 1409 C CA . GLY A 1 199 ? 38.762 -8.855 -40.555 1.00 87.62 199 GLY A CA 1
ATOM 1410 C C . GLY A 1 199 ? 38.208 -7.691 -41.388 1.00 87.62 199 GLY A C 1
ATOM 1411 O O . GLY A 1 199 ? 37.939 -7.870 -42.569 1.00 87.62 199 GLY A O 1
ATOM 1412 N N . SER A 1 200 ? 38.034 -6.515 -40.781 1.00 91.88 200 SER A N 1
ATOM 1413 C CA . SER A 1 200 ? 37.576 -5.280 -41.431 1.00 91.88 200 SER A CA 1
ATOM 1414 C C . SER A 1 200 ? 36.307 -5.407 -42.296 1.00 91.88 200 SER A C 1
ATOM 1416 O O . SER A 1 200 ? 36.341 -5.116 -43.493 1.00 91.88 200 SER A O 1
ATOM 1418 N N . PRO A 1 201 ? 35.171 -5.848 -41.725 1.00 95.19 201 PRO A N 1
ATOM 1419 C CA . PRO A 1 201 ? 33.958 -6.094 -42.493 1.00 95.19 201 PRO A CA 1
ATOM 1420 C C . PRO A 1 201 ? 33.292 -4.784 -42.937 1.00 95.19 201 PRO A C 1
ATOM 1422 O O . PRO A 1 201 ? 33.432 -3.748 -42.289 1.00 95.19 201 PRO A O 1
ATOM 1425 N N . SER A 1 202 ? 32.490 -4.840 -44.002 1.00 94.44 202 SER A N 1
ATOM 1426 C CA . SER A 1 202 ? 31.658 -3.712 -44.459 1.00 94.44 202 SER A CA 1
ATOM 1427 C C . SER A 1 202 ? 30.259 -3.682 -43.827 1.00 94.44 202 SER A C 1
ATOM 1429 O O . SER A 1 202 ? 29.500 -2.728 -43.999 1.00 94.44 202 SER A O 1
ATOM 1431 N N . THR A 1 203 ? 29.887 -4.746 -43.113 1.00 94.69 203 THR A N 1
ATOM 1432 C CA . THR A 1 203 ? 28.596 -4.898 -42.433 1.00 94.69 203 THR A CA 1
ATOM 1433 C C . THR A 1 203 ? 28.760 -5.724 -41.166 1.00 94.69 203 THR A C 1
ATOM 1435 O O . THR A 1 203 ? 29.486 -6.717 -41.176 1.00 94.69 203 THR A O 1
ATOM 1438 N N . ILE A 1 204 ? 28.016 -5.390 -40.115 1.00 96.00 204 ILE A N 1
ATOM 1439 C CA . ILE A 1 204 ? 27.848 -6.253 -38.940 1.00 96.00 204 ILE A CA 1
ATOM 1440 C C . ILE A 1 204 ? 26.389 -6.674 -38.901 1.00 96.00 204 ILE A C 1
ATOM 1442 O O . ILE A 1 204 ? 25.497 -5.828 -38.849 1.00 96.00 204 ILE A O 1
ATOM 1446 N N . GLN A 1 205 ? 26.143 -7.979 -38.950 1.00 94.19 205 GLN A N 1
ATOM 1447 C CA . GLN A 1 205 ? 24.800 -8.520 -39.082 1.00 94.19 205 GLN A CA 1
ATOM 1448 C C . GLN A 1 205 ? 24.455 -9.426 -37.907 1.00 94.19 205 GLN A C 1
ATOM 1450 O O . GLN A 1 205 ? 25.239 -10.284 -37.503 1.00 94.19 205 GLN A O 1
ATOM 1455 N N . PHE A 1 206 ? 23.233 -9.260 -37.421 1.00 94.19 206 PHE A N 1
ATOM 1456 C CA . PHE A 1 206 ? 22.588 -10.152 -36.478 1.00 94.19 206 PHE A CA 1
ATOM 1457 C C . PHE A 1 206 ? 21.362 -10.759 -37.152 1.00 94.19 206 PHE A C 1
ATOM 1459 O O . PHE A 1 206 ? 20.586 -10.058 -37.805 1.00 94.19 206 PHE A O 1
ATOM 1466 N N . THR A 1 207 ? 21.217 -12.073 -37.031 1.00 91.56 207 THR A N 1
ATOM 1467 C CA . THR A 1 207 ? 20.120 -12.849 -37.622 1.00 91.56 207 THR A CA 1
ATOM 1468 C C . THR A 1 207 ? 19.417 -13.650 -36.541 1.00 91.56 207 THR A C 1
ATOM 1470 O O . THR A 1 207 ? 19.911 -13.729 -35.417 1.00 91.56 207 THR A O 1
ATOM 1473 N N . SER A 1 208 ? 18.291 -14.271 -36.892 1.00 87.06 208 SER A N 1
ATOM 1474 C CA . SER A 1 208 ? 17.529 -15.134 -35.984 1.00 87.06 208 SER A CA 1
ATOM 1475 C C . SER A 1 208 ? 17.027 -14.393 -34.740 1.00 87.06 208 SER A C 1
ATOM 1477 O O . SER A 1 208 ? 16.948 -14.970 -33.657 1.00 87.06 208 SER A O 1
ATOM 1479 N N . ILE A 1 209 ? 16.694 -13.105 -34.892 1.00 89.44 209 ILE A N 1
ATOM 1480 C CA . ILE A 1 209 ? 16.029 -12.340 -33.833 1.00 89.44 209 ILE A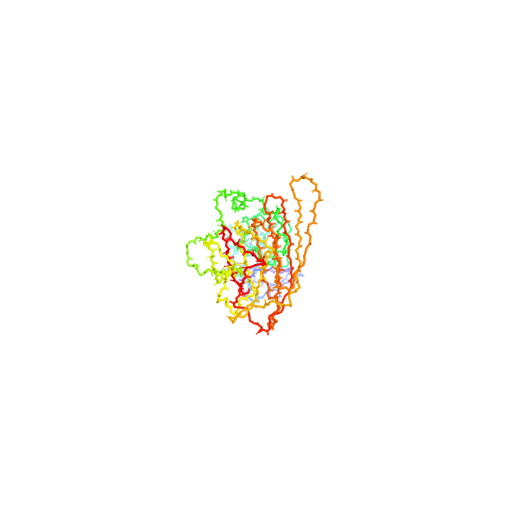 CA 1
ATOM 1481 C C . ILE A 1 209 ? 14.646 -12.967 -33.622 1.00 89.44 209 ILE A C 1
ATOM 1483 O O . ILE A 1 209 ? 13.911 -13.121 -34.601 1.00 89.44 209 ILE A O 1
ATOM 1487 N N . PRO A 1 210 ? 14.279 -13.357 -32.390 1.00 88.06 210 PRO A N 1
ATOM 1488 C CA . PRO A 1 210 ? 12.997 -14.002 -32.160 1.00 88.06 210 PRO A CA 1
ATOM 1489 C C . PRO A 1 210 ? 11.826 -13.089 -32.522 1.00 88.06 210 PRO A C 1
ATOM 1491 O O . PRO A 1 210 ? 11.816 -11.915 -32.160 1.00 88.06 210 PRO A O 1
ATOM 1494 N N . SER A 1 211 ? 10.794 -13.647 -33.155 1.00 84.50 211 SER A N 1
ATOM 1495 C CA . SER A 1 211 ? 9.605 -12.897 -33.591 1.00 84.50 211 SER A CA 1
ATOM 1496 C C . SER A 1 211 ? 8.802 -12.271 -32.445 1.00 84.50 211 SER A C 1
ATOM 1498 O O . SER A 1 211 ? 8.011 -11.358 -32.675 1.00 84.50 211 SER A O 1
ATOM 1500 N N . TRP A 1 212 ? 9.006 -12.740 -31.210 1.00 86.06 212 TRP A N 1
ATOM 1501 C CA . TRP A 1 212 ? 8.408 -12.167 -30.005 1.00 86.06 212 TRP A CA 1
ATOM 1502 C C . TRP A 1 212 ? 9.186 -10.975 -29.439 1.00 86.06 212 TRP A C 1
ATOM 1504 O O . TRP A 1 212 ? 8.657 -10.297 -28.563 1.00 86.06 212 TRP A O 1
ATOM 1514 N N . ALA A 1 213 ? 10.418 -10.712 -29.888 1.00 88.25 213 ALA A N 1
ATOM 1515 C CA . ALA A 1 213 ? 11.207 -9.595 -29.383 1.00 88.25 213 ALA A CA 1
ATOM 1516 C C . ALA A 1 213 ? 10.498 -8.272 -29.690 1.00 88.25 213 ALA A C 1
ATOM 1518 O O . ALA A 1 213 ? 10.144 -7.999 -30.838 1.00 88.25 213 ALA A O 1
ATOM 1519 N N . ARG A 1 214 ? 10.311 -7.433 -28.668 1.00 88.19 214 ARG A N 1
ATOM 1520 C CA . ARG A 1 214 ? 9.669 -6.115 -28.806 1.00 88.19 214 ARG A CA 1
ATOM 1521 C C . ARG A 1 214 ? 10.571 -4.970 -28.388 1.00 88.19 214 ARG A C 1
ATOM 1523 O O . ARG A 1 214 ? 10.362 -3.846 -28.843 1.00 88.19 214 ARG A O 1
ATOM 1530 N N . ARG A 1 215 ? 11.593 -5.237 -27.578 1.00 91.50 215 ARG A N 1
ATOM 1531 C CA . ARG A 1 215 ? 12.693 -4.307 -27.339 1.00 91.50 215 ARG A CA 1
ATOM 1532 C C . ARG A 1 215 ? 14.008 -4.981 -27.678 1.00 91.50 215 ARG A C 1
ATOM 1534 O O . ARG A 1 215 ? 14.295 -6.072 -27.196 1.00 91.50 215 ARG A O 1
ATOM 1541 N N . ILE A 1 216 ? 14.810 -4.310 -28.495 1.00 94.25 216 ILE A N 1
ATOM 1542 C CA . ILE A 1 216 ? 16.157 -4.745 -28.846 1.00 94.25 216 ILE A CA 1
ATOM 1543 C C . ILE A 1 216 ? 17.120 -3.626 -28.497 1.00 94.25 216 ILE A C 1
ATOM 1545 O O . ILE A 1 216 ? 16.978 -2.501 -28.972 1.00 94.25 216 ILE A O 1
ATOM 1549 N N . THR A 1 217 ? 18.112 -3.950 -27.684 1.00 95.88 217 THR A N 1
ATOM 1550 C CA . THR A 1 217 ? 19.163 -3.028 -27.279 1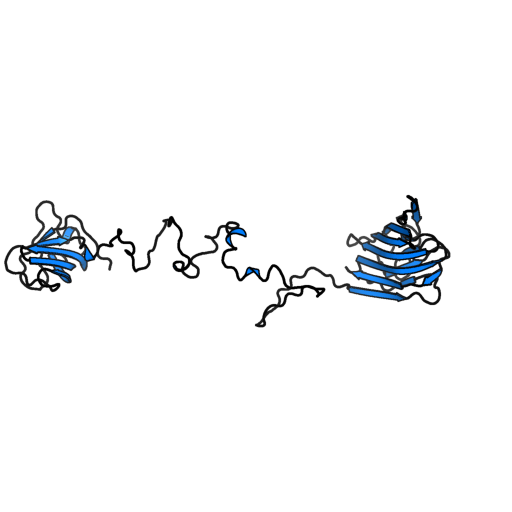.00 95.88 217 THR A CA 1
ATOM 1551 C C . THR A 1 217 ? 20.446 -3.428 -27.983 1.00 95.88 217 THR A C 1
ATOM 1553 O O . THR A 1 217 ? 20.933 -4.542 -27.813 1.00 95.88 217 THR A O 1
ATOM 1556 N N . ILE A 1 218 ? 20.998 -2.518 -28.775 1.00 97.06 218 ILE A N 1
ATOM 1557 C CA . ILE A 1 218 ? 22.285 -2.654 -29.446 1.00 97.06 218 ILE A CA 1
ATOM 1558 C C . ILE A 1 218 ? 23.294 -1.820 -28.656 1.00 97.06 218 ILE A C 1
ATOM 1560 O O . ILE A 1 218 ? 23.168 -0.601 -28.560 1.00 97.06 218 ILE A O 1
ATOM 1564 N N . GLY A 1 219 ? 24.296 -2.474 -28.083 1.00 97.12 219 GLY A N 1
ATOM 1565 C CA . GLY A 1 219 ? 25.436 -1.824 -27.449 1.00 97.12 219 GLY A CA 1
ATOM 1566 C C . GLY A 1 219 ? 26.555 -1.614 -28.460 1.00 97.12 219 GLY A C 1
ATOM 1567 O O . GLY A 1 219 ? 27.017 -2.574 -29.081 1.00 97.12 219 GLY A O 1
ATOM 1568 N N . LEU A 1 220 ? 26.996 -0.369 -28.601 1.00 96.62 220 LEU A N 1
ATOM 1569 C CA . LEU A 1 220 ? 28.182 0.018 -29.353 1.00 96.62 220 LEU A CA 1
ATOM 1570 C C . LEU A 1 220 ? 29.319 0.183 -28.349 1.00 96.62 220 LEU A C 1
ATOM 1572 O O . LEU A 1 220 ? 29.256 1.067 -27.498 1.00 96.62 220 LEU A O 1
ATOM 1576 N N . HIS A 1 221 ? 30.346 -0.660 -28.429 1.00 96.25 221 HIS A N 1
ATOM 1577 C CA . HIS A 1 221 ? 31.501 -0.558 -27.543 1.00 96.25 221 HIS A CA 1
ATOM 1578 C C . HIS A 1 221 ? 32.751 -0.335 -28.384 1.00 96.25 221 HIS A C 1
ATOM 1580 O O . HIS A 1 221 ? 33.268 -1.268 -29.008 1.00 96.25 221 HIS A O 1
ATOM 1586 N N . ASP A 1 222 ? 33.187 0.921 -28.410 1.00 95.56 222 ASP A N 1
ATOM 1587 C CA . ASP A 1 222 ? 34.363 1.402 -29.141 1.00 95.56 222 ASP A CA 1
ATOM 1588 C C . ASP A 1 222 ? 34.351 0.990 -30.620 1.00 95.56 222 ASP A C 1
ATOM 1590 O O . ASP A 1 222 ? 35.364 0.590 -31.196 1.00 95.56 222 ASP A O 1
ATOM 1594 N N . VAL A 1 223 ? 33.166 1.059 -31.235 1.00 96.31 223 VAL A N 1
ATOM 1595 C CA . VAL A 1 223 ? 32.941 0.683 -32.633 1.00 96.31 223 VAL A CA 1
ATOM 1596 C C . VAL A 1 223 ? 33.598 1.729 -33.516 1.00 96.31 223 VAL A C 1
ATOM 1598 O O . VAL A 1 223 ? 33.053 2.814 -33.699 1.00 96.31 223 VAL A O 1
ATOM 1601 N N . SER A 1 224 ? 34.767 1.400 -34.052 1.00 95.44 224 SER A N 1
ATOM 1602 C CA . SER A 1 224 ? 35.503 2.254 -34.983 1.00 95.44 224 SER A CA 1
ATOM 1603 C C . SER A 1 224 ? 35.226 1.837 -36.420 1.00 95.44 224 SER A C 1
ATOM 1605 O O . SER A 1 224 ? 35.127 0.643 -36.727 1.00 95.44 224 SER A O 1
ATOM 1607 N N . TYR A 1 225 ? 35.086 2.818 -37.305 1.00 96.06 225 TYR A N 1
ATOM 1608 C CA . TYR A 1 225 ? 34.897 2.590 -38.731 1.00 96.06 225 TYR A CA 1
ATOM 1609 C C . TYR A 1 225 ? 35.416 3.758 -39.571 1.00 96.06 225 TYR A C 1
ATOM 1611 O O . TYR A 1 225 ? 35.589 4.876 -39.089 1.00 96.06 225 TYR A O 1
ATOM 1619 N N . THR A 1 226 ? 35.627 3.501 -40.858 1.00 96.00 226 THR A N 1
ATOM 1620 C CA . THR A 1 226 ? 35.890 4.517 -41.885 1.00 96.00 226 THR A CA 1
ATOM 1621 C C . THR A 1 226 ? 34.713 4.607 -42.856 1.00 96.00 226 THR A C 1
ATOM 1623 O O . THR A 1 226 ? 33.827 3.755 -42.830 1.00 96.00 226 THR A O 1
ATOM 1626 N N . GLY A 1 227 ? 34.678 5.641 -43.704 1.00 92.88 227 GLY A N 1
ATOM 1627 C CA . GLY A 1 227 ? 33.640 5.816 -44.725 1.00 92.88 227 GLY A CA 1
ATOM 1628 C C . GLY A 1 227 ? 32.478 6.717 -44.296 1.00 92.88 227 GLY A C 1
ATOM 1629 O O . GLY A 1 227 ? 32.662 7.678 -43.546 1.00 92.88 227 GLY A O 1
ATOM 1630 N N . GLY A 1 228 ? 31.290 6.438 -44.842 1.00 90.94 228 GLY A N 1
ATOM 1631 C CA . GLY A 1 228 ? 30.067 7.218 -44.644 1.00 90.94 228 GLY A CA 1
ATOM 1632 C C . GLY A 1 228 ? 29.453 7.110 -43.244 1.00 90.94 228 GLY A C 1
ATOM 1633 O O . GLY A 1 228 ? 30.036 6.534 -42.333 1.00 90.94 228 GLY A O 1
ATOM 1634 N N . GLY A 1 229 ? 28.252 7.675 -43.085 1.00 91.06 229 GLY A N 1
ATOM 1635 C CA . GLY A 1 229 ? 27.485 7.602 -41.838 1.00 91.06 229 GLY A CA 1
ATOM 1636 C C . GLY A 1 229 ? 27.038 6.182 -41.494 1.00 91.06 229 GLY A C 1
ATOM 1637 O O . GLY A 1 229 ? 26.564 5.454 -42.371 1.00 91.06 229 GLY A O 1
ATOM 1638 N N . LEU A 1 230 ? 27.175 5.796 -40.223 1.00 94.25 230 LEU A N 1
ATOM 1639 C CA . LEU A 1 230 ? 26.712 4.503 -39.729 1.00 94.25 230 LEU A CA 1
ATOM 1640 C C . LEU A 1 230 ? 25.192 4.504 -39.587 1.00 94.25 230 LEU A C 1
ATOM 1642 O O . LEU A 1 230 ? 24.624 5.316 -38.852 1.00 94.25 230 LEU A O 1
ATOM 1646 N N . ILE A 1 231 ? 24.551 3.544 -40.245 1.00 96.25 231 ILE A N 1
ATOM 1647 C CA . ILE A 1 231 ? 23.118 3.285 -40.178 1.00 96.25 231 ILE A CA 1
ATOM 1648 C C . ILE A 1 231 ? 22.825 1.886 -39.623 1.00 96.25 231 ILE A C 1
ATO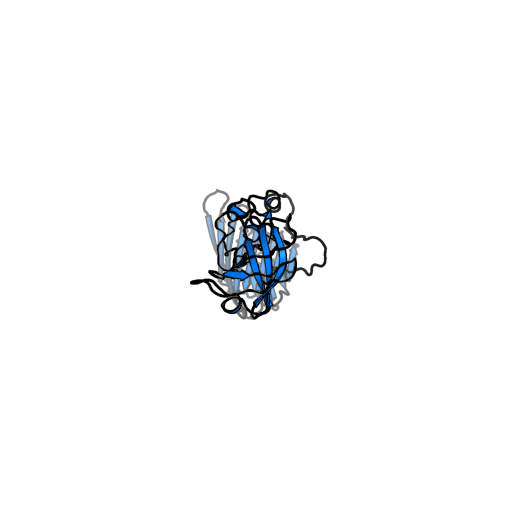M 1650 O O . ILE A 1 231 ? 23.580 0.933 -39.832 1.00 96.25 231 ILE A O 1
ATOM 1654 N N . VAL A 1 232 ? 21.679 1.758 -38.957 1.00 97.56 232 VAL A N 1
ATOM 1655 C CA . VAL A 1 232 ? 21.068 0.486 -38.559 1.00 97.56 232 VAL A CA 1
ATOM 1656 C C . VAL A 1 232 ? 19.869 0.215 -39.459 1.00 97.56 232 VAL A C 1
ATOM 1658 O O . VAL A 1 232 ? 18.901 0.975 -39.478 1.00 97.56 232 VAL A O 1
ATOM 1661 N N . GLN A 1 233 ? 19.918 -0.895 -40.184 1.00 96.62 233 GLN A N 1
ATOM 1662 C CA . GLN A 1 233 ? 18.806 -1.410 -40.972 1.00 96.62 233 GLN A CA 1
ATOM 1663 C C . GLN A 1 233 ? 18.166 -2.613 -40.280 1.00 96.62 233 GLN A C 1
ATOM 1665 O O . GLN A 1 233 ? 18.818 -3.358 -39.545 1.00 96.62 233 GLN A O 1
ATOM 1670 N N . ILE A 1 234 ? 16.876 -2.791 -40.535 1.00 95.56 234 ILE A N 1
ATOM 1671 C CA . ILE A 1 234 ? 16.010 -3.790 -39.912 1.00 95.56 234 ILE A CA 1
ATOM 1672 C C . ILE A 1 234 ? 15.145 -4.452 -40.982 1.00 95.56 234 ILE A C 1
ATOM 1674 O O . ILE A 1 234 ? 14.759 -3.801 -41.952 1.00 95.56 234 ILE A O 1
ATOM 1678 N N . GLY A 1 235 ? 14.836 -5.735 -40.823 1.00 92.94 235 GLY A N 1
ATOM 1679 C CA . GLY A 1 235 ? 13.961 -6.435 -41.761 1.00 92.94 235 GLY A CA 1
ATOM 1680 C C . GLY A 1 235 ? 13.772 -7.926 -41.471 1.00 92.94 235 GLY A C 1
ATOM 1681 O O . GLY A 1 235 ? 14.203 -8.411 -40.415 1.00 92.94 235 GLY A O 1
ATOM 1682 N N . PRO A 1 236 ? 13.099 -8.644 -42.388 1.00 90.50 236 PRO A N 1
ATOM 1683 C CA . PRO A 1 236 ? 12.830 -10.077 -42.267 1.00 90.50 236 PRO A CA 1
ATOM 1684 C C . PRO A 1 236 ? 14.077 -10.959 -42.469 1.00 90.50 236 PRO A C 1
ATOM 1686 O O . PRO A 1 236 ? 15.164 -10.506 -42.821 1.00 90.50 236 PRO A O 1
ATOM 1689 N N . SER A 1 237 ? 13.929 -12.274 -42.311 1.00 87.19 237 SER A N 1
ATOM 1690 C CA . SER A 1 237 ? 14.994 -13.251 -42.585 1.00 87.19 237 SER A CA 1
ATOM 1691 C C . SER A 1 237 ? 15.542 -13.193 -44.013 1.00 87.19 237 SER A C 1
ATOM 1693 O O . SER A 1 237 ? 16.723 -13.480 -44.199 1.00 87.19 237 SER A O 1
ATOM 1695 N N . ALA A 1 238 ? 14.745 -12.780 -45.004 1.00 85.06 238 ALA A N 1
ATOM 1696 C CA . ALA A 1 238 ? 15.171 -12.661 -46.402 1.00 85.06 238 ALA A CA 1
ATOM 1697 C C . ALA A 1 238 ? 16.116 -11.470 -46.673 1.00 85.06 238 ALA A C 1
ATOM 1699 O O . ALA A 1 238 ? 16.820 -11.466 -47.682 1.00 85.06 238 ALA A O 1
ATOM 1700 N N . GLY A 1 239 ? 16.170 -10.468 -45.789 1.00 88.56 239 GLY A N 1
ATOM 1701 C CA . GLY A 1 239 ? 16.951 -9.254 -46.020 1.00 88.56 239 GLY A CA 1
ATOM 1702 C C . GLY A 1 239 ? 16.580 -8.105 -45.087 1.00 88.56 239 GLY A C 1
ATOM 1703 O O . GLY A 1 239 ? 15.748 -8.241 -44.201 1.00 88.56 239 GLY A O 1
ATOM 1704 N N . VAL A 1 240 ? 17.212 -6.954 -45.281 1.00 90.62 240 VAL A N 1
ATOM 1705 C CA . VAL A 1 240 ? 16.853 -5.726 -44.563 1.00 90.62 240 VAL A CA 1
ATOM 1706 C C . VAL A 1 240 ? 16.095 -4.781 -45.483 1.00 90.62 240 VAL A C 1
ATOM 1708 O O . VAL A 1 240 ? 16.363 -4.739 -46.685 1.00 90.62 240 VAL A O 1
ATOM 1711 N N . ASP A 1 241 ? 15.173 -4.006 -44.920 1.00 91.19 241 ASP A N 1
ATOM 1712 C CA . ASP A 1 241 ? 14.540 -2.928 -45.666 1.00 91.19 241 ASP A CA 1
ATOM 1713 C C . ASP A 1 241 ? 15.586 -1.837 -45.942 1.00 91.19 241 ASP A C 1
ATOM 1715 O O . ASP A 1 241 ? 16.367 -1.463 -45.067 1.00 91.19 241 ASP A O 1
ATOM 1719 N N . THR A 1 242 ? 15.601 -1.309 -47.164 1.00 92.00 242 THR A N 1
ATOM 1720 C CA . THR A 1 242 ? 16.558 -0.275 -47.600 1.00 92.00 242 THR A CA 1
ATOM 1721 C C . THR A 1 242 ? 15.909 1.084 -47.837 1.00 92.00 242 THR A C 1
ATOM 1723 O O . THR A 1 242 ? 16.583 2.023 -48.243 1.00 92.00 242 THR A O 1
ATOM 1726 N N . THR A 1 243 ? 14.599 1.203 -47.612 1.00 92.44 243 THR A N 1
ATOM 1727 C CA . THR A 1 243 ? 13.825 2.436 -47.804 1.00 92.44 243 THR A CA 1
ATOM 1728 C C . THR A 1 243 ? 12.716 2.557 -46.757 1.00 92.44 243 THR A C 1
ATOM 1730 O O . THR A 1 243 ? 12.376 1.598 -46.053 1.00 92.44 243 THR A O 1
ATOM 1733 N N . GLY A 1 244 ? 12.117 3.746 -46.645 1.00 92.38 244 GLY A N 1
ATOM 1734 C CA . GLY A 1 244 ? 10.970 3.997 -45.766 1.00 92.38 244 GLY A CA 1
ATOM 1735 C C . GLY A 1 244 ? 11.340 4.247 -44.302 1.00 92.38 244 GLY A C 1
ATOM 1736 O O . GLY A 1 244 ? 10.468 4.178 -43.434 1.00 92.38 244 GLY A O 1
ATOM 1737 N N . TYR A 1 245 ? 12.614 4.527 -44.020 1.00 96.69 245 TYR A N 1
ATOM 1738 C CA . TYR A 1 245 ? 13.037 5.037 -42.722 1.00 96.69 245 TYR A CA 1
ATOM 1739 C C . TYR A 1 245 ? 12.735 6.528 -42.634 1.00 96.69 245 TYR A C 1
ATOM 1741 O O . TYR A 1 245 ? 12.961 7.283 -43.576 1.00 96.69 245 TYR A O 1
ATOM 1749 N N . VAL A 1 246 ? 12.257 6.956 -41.470 1.00 97.56 246 VAL A N 1
ATOM 1750 C CA . VAL A 1 246 ? 12.301 8.358 -41.061 1.00 97.56 246 VAL A CA 1
ATOM 1751 C C . VAL A 1 246 ? 13.336 8.427 -39.956 1.00 97.56 246 VAL A C 1
ATOM 1753 O O . VAL A 1 246 ? 13.054 7.966 -38.852 1.00 97.56 246 VAL A O 1
ATOM 1756 N N . SER A 1 247 ? 14.529 8.937 -40.256 1.00 97.50 247 SER A N 1
ATOM 1757 C CA . SER A 1 247 ? 15.638 8.980 -39.305 1.00 97.50 247 SER A CA 1
ATOM 1758 C C . SER A 1 247 ? 16.310 10.342 -39.276 1.00 97.50 247 SER A C 1
ATOM 1760 O O . SER A 1 247 ? 16.567 10.934 -40.323 1.00 97.50 247 SER A O 1
ATOM 1762 N N . ALA A 1 248 ? 16.672 10.784 -38.075 1.00 95.31 248 ALA A N 1
ATOM 1763 C CA . ALA A 1 248 ? 17.483 11.969 -37.846 1.00 95.31 248 ALA A CA 1
ATOM 1764 C C . ALA A 1 248 ? 18.506 11.708 -36.736 1.00 95.31 248 ALA A C 1
ATOM 1766 O O . ALA A 1 248 ? 18.226 10.987 -35.778 1.00 95.31 248 ALA A O 1
ATOM 1767 N N . ALA A 1 249 ? 19.677 12.320 -36.862 1.00 93.88 249 ALA A N 1
ATOM 1768 C CA . ALA A 1 249 ? 20.716 12.299 -35.845 1.00 93.88 249 ALA A CA 1
ATOM 1769 C C . ALA A 1 249 ? 21.288 13.700 -35.659 1.00 93.88 249 ALA A C 1
ATOM 1771 O O . ALA A 1 249 ? 21.423 14.452 -36.627 1.00 93.88 249 ALA A O 1
ATOM 1772 N N . ALA A 1 250 ? 21.653 14.022 -34.423 1.00 92.69 250 ALA A N 1
ATOM 1773 C CA . ALA A 1 250 ? 22.399 15.214 -34.071 1.00 92.69 250 ALA A CA 1
ATOM 1774 C C . ALA A 1 250 ? 23.623 14.843 -33.227 1.00 92.69 250 ALA A C 1
ATOM 1776 O O . ALA A 1 250 ? 23.542 13.986 -32.345 1.00 92.69 250 ALA A O 1
ATOM 1777 N N . LYS A 1 251 ? 24.748 15.514 -33.473 1.00 90.56 251 LYS A N 1
ATOM 1778 C CA . LYS A 1 251 ? 25.964 15.433 -32.658 1.00 90.56 251 LYS A CA 1
ATOM 1779 C C . LYS A 1 251 ? 26.303 16.811 -32.117 1.00 90.56 251 LYS A C 1
ATOM 1781 O O . LYS A 1 251 ? 26.337 17.770 -32.883 1.00 90.56 251 LYS A O 1
ATOM 1786 N N . MET A 1 252 ? 26.554 16.890 -30.818 1.00 91.44 252 MET A N 1
ATOM 1787 C CA . MET A 1 252 ? 26.835 18.117 -30.078 1.00 91.44 252 MET A CA 1
ATOM 1788 C C . MET A 1 252 ? 28.257 18.052 -29.535 1.00 91.44 252 MET A C 1
ATOM 1790 O O . MET A 1 252 ? 28.628 17.057 -28.906 1.00 91.44 252 MET A O 1
ATOM 1794 N N . ARG A 1 253 ? 29.058 19.092 -29.770 1.00 91.81 253 ARG A N 1
ATOM 1795 C CA . ARG A 1 253 ? 30.412 19.156 -29.215 1.00 91.81 253 ARG A CA 1
ATOM 1796 C C . ARG A 1 253 ? 30.393 19.468 -27.715 1.00 91.81 253 ARG A C 1
ATOM 1798 O O . ARG A 1 253 ? 29.596 20.290 -27.274 1.00 91.81 253 ARG A O 1
ATOM 1805 N N . HIS A 1 254 ? 31.276 18.826 -26.947 1.00 86.12 254 HIS A N 1
ATOM 1806 C CA . HIS A 1 254 ? 31.385 19.006 -25.492 1.00 86.12 254 HIS A CA 1
ATOM 1807 C C . HIS A 1 254 ? 32.823 19.215 -24.976 1.00 86.12 254 HIS A C 1
ATOM 1809 O O . HIS A 1 254 ? 33.033 19.262 -23.769 1.00 86.12 254 HIS A O 1
ATOM 1815 N N . ASP A 1 255 ? 33.812 19.365 -25.861 1.00 88.38 255 ASP A N 1
ATOM 1816 C CA . ASP A 1 255 ? 35.240 19.471 -25.504 1.00 88.38 255 ASP A CA 1
ATOM 1817 C C . ASP A 1 255 ? 35.711 20.889 -25.113 1.00 88.38 255 ASP A C 1
ATOM 1819 O O . ASP A 1 255 ? 36.897 21.112 -24.882 1.00 88.38 255 ASP A O 1
ATOM 1823 N N . GLY A 1 256 ? 34.799 21.863 -25.055 1.00 84.69 256 GLY A N 1
ATOM 1824 C CA . GLY A 1 256 ? 35.112 23.250 -24.701 1.00 84.69 256 GLY A CA 1
ATOM 1825 C C . GLY A 1 256 ? 35.662 24.117 -25.840 1.00 84.69 256 GLY A C 1
ATOM 1826 O O . GLY A 1 256 ? 35.928 25.293 -25.608 1.00 84.69 256 GLY A O 1
ATOM 1827 N N . SER A 1 257 ? 35.781 23.605 -27.071 1.00 87.44 257 SER A N 1
ATOM 1828 C CA . SER A 1 257 ? 36.259 24.384 -28.233 1.00 87.44 257 SER A CA 1
ATOM 1829 C C . SER A 1 257 ? 35.211 25.321 -28.862 1.00 87.44 257 SER A C 1
ATOM 1831 O O . SER A 1 257 ? 35.519 26.044 -29.808 1.00 87.44 257 SER A O 1
ATOM 1833 N N . GLY A 1 258 ? 33.985 25.342 -28.329 1.00 85.94 258 GLY A N 1
ATOM 1834 C CA . GLY A 1 258 ? 32.864 26.161 -28.803 1.00 85.94 258 GLY A CA 1
ATOM 1835 C C . GLY A 1 258 ? 31.616 25.330 -29.140 1.00 85.94 258 GLY A C 1
ATOM 1836 O O . GLY A 1 258 ? 31.701 24.103 -29.247 1.00 85.94 258 GLY A O 1
ATOM 1837 N N . PRO A 1 259 ? 30.435 25.965 -29.270 1.00 84.19 259 PRO A N 1
ATOM 1838 C CA . PRO A 1 259 ? 29.196 25.259 -29.577 1.00 84.19 259 PRO A CA 1
ATOM 1839 C C . PRO A 1 259 ? 29.150 24.849 -31.053 1.00 84.19 259 PRO A C 1
ATOM 1841 O O . PRO A 1 259 ? 29.124 25.696 -31.942 1.00 84.19 259 PRO A O 1
ATOM 1844 N N . GLU A 1 260 ? 29.060 23.547 -31.311 1.00 87.50 260 GLU A N 1
ATOM 1845 C CA . GLU A 1 260 ? 28.802 23.004 -32.646 1.00 87.50 260 GLU A CA 1
ATOM 1846 C C . GLU A 1 260 ? 27.734 21.909 -32.594 1.00 87.50 260 GLU A C 1
ATOM 1848 O O . GLU A 1 260 ? 27.763 21.036 -31.719 1.00 87.50 260 GLU A O 1
ATOM 1853 N N . ILE A 1 261 ? 26.790 21.964 -33.543 1.00 88.25 261 ILE A N 1
ATOM 1854 C CA . ILE A 1 261 ? 25.741 20.958 -33.739 1.00 88.25 261 ILE A CA 1
ATOM 1855 C C . ILE A 1 261 ? 25.768 20.498 -35.196 1.00 88.25 261 ILE A C 1
ATOM 1857 O O . ILE A 1 261 ? 25.465 21.266 -36.107 1.00 88.25 261 ILE A O 1
ATOM 1861 N N . PHE A 1 262 ? 26.060 19.218 -35.408 1.00 87.00 262 PHE A N 1
ATOM 1862 C CA . PHE A 1 262 ? 25.913 18.564 -36.707 1.00 87.00 262 PHE A CA 1
ATOM 1863 C C . PHE A 1 262 ? 24.602 17.798 -36.720 1.00 87.00 262 PHE A C 1
ATOM 1865 O O . PHE A 1 262 ? 24.408 16.945 -35.859 1.00 87.00 262 PHE A O 1
ATOM 1872 N N . SER A 1 263 ? 23.723 18.059 -37.685 1.00 89.88 263 SER A N 1
ATOM 1873 C CA . SER A 1 263 ? 22.488 17.290 -37.855 1.00 89.88 263 SER A CA 1
ATOM 1874 C C . SER A 1 263 ? 22.384 16.733 -39.266 1.00 89.88 263 SER A C 1
ATOM 1876 O O . SER A 1 263 ? 22.827 17.362 -40.225 1.00 89.88 263 SER A O 1
ATOM 1878 N N . ASN A 1 264 ? 21.845 15.524 -39.386 1.00 91.69 264 ASN A N 1
ATOM 1879 C CA . ASN A 1 264 ? 21.626 14.884 -40.675 1.00 91.69 264 ASN A CA 1
ATOM 1880 C C . ASN A 1 264 ? 20.428 13.926 -40.610 1.00 91.69 264 ASN A C 1
ATOM 1882 O O . ASN A 1 264 ? 19.959 13.559 -39.529 1.00 91.69 264 ASN A O 1
ATOM 1886 N N . THR A 1 265 ? 19.941 13.515 -41.778 1.00 94.19 265 THR A N 1
ATOM 1887 C CA . THR A 1 265 ? 18.828 12.575 -41.933 1.00 94.19 265 THR A CA 1
ATOM 1888 C C . THR A 1 265 ? 19.224 11.407 -42.826 1.00 94.19 265 THR A C 1
ATOM 1890 O O . THR A 1 265 ? 20.162 11.502 -43.615 1.00 94.19 265 THR A O 1
ATOM 1893 N N . ALA A 1 266 ? 18.511 10.292 -42.690 1.00 94.56 266 ALA A N 1
ATOM 1894 C CA . ALA A 1 266 ? 18.654 9.133 -43.562 1.00 94.56 266 ALA A CA 1
ATOM 1895 C C . ALA A 1 266 ? 17.278 8.536 -43.868 1.00 94.56 266 ALA A C 1
ATOM 1897 O O . ALA A 1 266 ? 16.361 8.593 -43.042 1.00 94.56 266 ALA A O 1
ATOM 1898 N N . THR A 1 267 ? 17.143 7.972 -45.067 1.00 96.06 267 THR A N 1
ATOM 1899 C CA . THR A 1 267 ? 15.899 7.341 -45.551 1.00 96.06 267 THR A CA 1
ATOM 1900 C C . THR A 1 267 ? 16.046 5.838 -45.775 1.00 96.06 267 THR A C 1
ATOM 1902 O O . THR A 1 267 ? 15.051 5.129 -45.958 1.00 96.06 267 THR A O 1
ATOM 1905 N N . ASP A 1 268 ? 17.280 5.347 -45.701 1.00 94.56 268 ASP A N 1
ATOM 1906 C CA . ASP A 1 268 ? 17.693 3.976 -45.952 1.00 94.56 268 ASP A CA 1
ATOM 1907 C C . ASP A 1 268 ? 18.089 3.217 -44.681 1.00 94.56 268 ASP A C 1
ATOM 1909 O O . ASP A 1 268 ? 18.347 2.023 -44.751 1.00 94.56 268 ASP A O 1
ATOM 1913 N N . GLY A 1 269 ? 18.095 3.861 -43.515 1.00 96.56 269 GLY A N 1
ATOM 1914 C CA . GLY A 1 269 ? 18.316 3.224 -42.219 1.00 96.56 269 GLY A CA 1
ATOM 1915 C C . GLY A 1 269 ? 18.177 4.213 -41.065 1.00 96.56 269 GLY A C 1
ATOM 1916 O O . GLY A 1 269 ? 18.022 5.417 -41.278 1.00 96.56 269 GLY A O 1
ATOM 1917 N N . PHE A 1 270 ? 18.243 3.716 -39.829 1.00 97.88 270 PHE A N 1
ATOM 1918 C CA . PHE A 1 270 ? 18.382 4.578 -38.659 1.00 97.88 270 PHE A CA 1
ATOM 1919 C C . PHE A 1 270 ? 19.815 5.094 -38.578 1.00 97.88 270 PHE A C 1
ATOM 1921 O O . PHE A 1 270 ? 20.726 4.317 -38.319 1.00 97.88 270 PHE A O 1
ATOM 1928 N N . LEU A 1 271 ? 20.020 6.383 -38.817 1.00 95.81 271 LEU A N 1
ATOM 1929 C CA . LEU A 1 271 ? 21.316 7.046 -38.725 1.00 95.81 271 LEU A CA 1
ATOM 1930 C C . LEU A 1 271 ? 21.764 7.136 -37.268 1.00 95.81 271 LEU A C 1
ATOM 1932 O O . LEU A 1 271 ? 21.073 7.744 -36.460 1.00 95.81 271 LEU A O 1
ATOM 1936 N N . ILE A 1 272 ? 22.917 6.551 -36.947 1.00 93.19 272 ILE A N 1
ATOM 1937 C CA . ILE A 1 272 ? 23.485 6.519 -35.590 1.00 93.19 272 ILE A CA 1
ATOM 1938 C C . ILE A 1 272 ? 24.824 7.259 -35.529 1.00 93.19 272 ILE A C 1
ATOM 1940 O O . ILE A 1 272 ? 25.142 7.850 -34.501 1.00 93.19 272 ILE A O 1
ATOM 1944 N N . GLY A 1 273 ? 25.585 7.263 -36.628 1.00 86.19 273 GLY A N 1
ATOM 1945 C CA . GLY A 1 273 ? 26.901 7.892 -36.694 1.00 86.19 273 GLY A CA 1
ATOM 1946 C C . GLY A 1 273 ? 27.141 8.719 -37.957 1.00 86.19 273 GLY A C 1
ATOM 1947 O O . GLY A 1 273 ? 26.502 8.524 -38.990 1.00 86.19 273 GLY A O 1
ATOM 1948 N N . GLY A 1 274 ? 28.076 9.661 -37.869 1.00 86.06 274 GLY A N 1
ATOM 1949 C CA . GLY A 1 274 ? 28.629 10.432 -38.978 1.00 86.06 274 GLY A CA 1
ATOM 1950 C C . GLY A 1 274 ? 29.753 9.700 -39.716 1.00 86.06 274 GLY A C 1
ATOM 1951 O O . GLY A 1 274 ? 29.930 8.493 -39.584 1.00 86.06 274 GLY A O 1
ATOM 1952 N N . THR A 1 275 ? 30.500 10.436 -40.534 1.00 88.00 275 THR A N 1
ATOM 1953 C CA . THR A 1 275 ? 31.595 9.898 -41.352 1.00 88.00 275 THR A CA 1
ATOM 1954 C C . THR A 1 275 ? 32.820 9.569 -40.506 1.00 88.00 275 THR A C 1
ATOM 1956 O O . THR A 1 275 ? 33.296 10.452 -39.797 1.00 88.00 275 THR A O 1
ATOM 1959 N N . ALA A 1 276 ? 33.342 8.349 -40.653 1.00 88.06 276 ALA A N 1
ATOM 1960 C CA . ALA A 1 276 ? 34.598 7.858 -40.078 1.00 88.06 276 ALA A CA 1
ATOM 1961 C C . ALA A 1 276 ? 34.852 8.257 -38.608 1.00 88.06 276 ALA A C 1
ATOM 1963 O O . ALA A 1 276 ? 35.500 9.263 -38.317 1.00 88.06 276 ALA A O 1
ATOM 1964 N N . GLU A 1 277 ? 34.369 7.451 -37.669 1.00 91.19 277 GLU A N 1
ATOM 1965 C CA . GLU A 1 277 ? 34.451 7.760 -36.241 1.00 91.19 277 GLU A CA 1
ATOM 1966 C C . GLU A 1 277 ? 34.492 6.502 -35.367 1.00 91.19 277 GLU A C 1
ATOM 1968 O O . GLU A 1 277 ? 34.322 5.378 -35.843 1.00 91.19 277 GLU A O 1
ATOM 1973 N N . THR A 1 278 ? 34.721 6.715 -34.069 1.00 95.44 278 THR A N 1
ATOM 1974 C CA . THR A 1 278 ? 34.592 5.691 -33.027 1.00 95.44 278 THR A CA 1
ATOM 1975 C C . THR A 1 278 ? 33.362 5.991 -32.185 1.00 95.44 278 THR A C 1
ATOM 1977 O O . THR A 1 278 ? 33.244 7.096 -31.662 1.00 95.44 278 THR A O 1
ATOM 1980 N N . LEU A 1 279 ? 32.461 5.023 -32.037 1.00 96.06 279 LEU A N 1
ATOM 1981 C CA . LEU A 1 279 ? 31.215 5.172 -31.291 1.00 96.06 279 LEU A CA 1
ATOM 1982 C C . LEU A 1 279 ? 31.200 4.323 -30.023 1.00 96.06 279 LEU A C 1
ATOM 1984 O O . LEU A 1 279 ? 31.508 3.129 -30.054 1.00 96.06 279 LEU A O 1
ATOM 1988 N N . ASN A 1 280 ? 30.746 4.928 -28.929 1.00 96.25 280 ASN A N 1
ATOM 1989 C CA . ASN A 1 280 ? 30.418 4.234 -27.691 1.00 96.25 280 ASN A CA 1
ATOM 1990 C C . ASN A 1 280 ? 29.031 4.683 -27.218 1.00 96.25 280 ASN A C 1
ATOM 1992 O O . ASN A 1 280 ? 28.789 5.877 -27.061 1.00 96.25 280 ASN A O 1
ATOM 1996 N N . GLY A 1 281 ? 28.089 3.758 -27.055 1.00 95.06 281 GLY A N 1
ATOM 1997 C CA . GLY A 1 281 ? 26.711 4.127 -26.743 1.00 95.06 281 GLY A CA 1
ATOM 1998 C C . GLY A 1 281 ? 25.706 3.005 -26.927 1.00 95.06 281 GLY A C 1
ATOM 1999 O O . GLY A 1 281 ? 26.053 1.831 -27.058 1.00 95.06 281 GLY A O 1
ATOM 2000 N N . VAL A 1 282 ? 24.432 3.383 -26.943 1.00 96.88 282 VAL A N 1
ATOM 2001 C CA . VAL A 1 282 ? 23.307 2.454 -27.027 1.00 96.88 282 VAL A CA 1
ATOM 2002 C C . VAL A 1 282 ? 22.338 2.871 -28.123 1.00 96.88 282 VAL A C 1
ATOM 2004 O O . VAL A 1 282 ? 22.034 4.052 -28.279 1.00 96.88 282 VAL A O 1
ATOM 2007 N N . VAL A 1 283 ? 21.823 1.888 -28.858 1.00 98.00 283 VAL A N 1
ATOM 2008 C CA . VAL A 1 283 ? 20.681 2.026 -29.766 1.00 98.00 283 VAL A CA 1
ATOM 2009 C C . VAL A 1 283 ? 19.572 1.121 -29.249 1.00 98.00 283 VAL A C 1
ATOM 2011 O O . VAL A 1 283 ? 19.773 -0.076 -29.083 1.00 98.00 283 VAL A O 1
ATOM 2014 N N . THR A 1 284 ? 18.395 1.676 -29.002 1.00 96.94 284 THR A N 1
ATOM 2015 C CA . THR A 1 284 ? 17.203 0.926 -28.607 1.00 96.94 284 THR A CA 1
ATOM 2016 C C . THR A 1 284 ? 16.213 0.927 -29.756 1.00 96.94 284 THR A C 1
ATOM 2018 O O . THR A 1 284 ? 15.811 1.987 -30.236 1.00 96.94 284 THR A O 1
ATOM 2021 N N . LEU A 1 285 ? 15.804 -0.266 -30.173 1.00 95.69 285 LEU A N 1
ATOM 2022 C CA . LEU A 1 285 ? 14.699 -0.489 -31.089 1.00 95.69 285 LEU A CA 1
ATOM 2023 C C . LEU A 1 285 ? 13.496 -0.973 -30.282 1.00 95.69 285 LEU A C 1
ATOM 2025 O O . LEU A 1 285 ? 13.596 -1.959 -29.555 1.00 95.69 285 LEU A O 1
ATOM 2029 N N . LEU A 1 286 ? 12.367 -0.284 -30.409 1.00 94.12 286 LEU A N 1
ATOM 2030 C CA . LEU A 1 286 ? 11.142 -0.580 -29.673 1.00 94.12 286 LEU A CA 1
ATOM 2031 C C . LEU A 1 286 ? 9.967 -0.769 -30.633 1.00 94.12 286 LEU A C 1
ATOM 2033 O O . LEU A 1 286 ? 9.704 0.105 -31.458 1.00 94.12 286 LEU A O 1
ATOM 2037 N N . ALA A 1 287 ? 9.223 -1.857 -30.465 1.00 90.62 287 ALA A N 1
ATOM 2038 C CA . ALA A 1 287 ? 7.909 -2.078 -31.055 1.00 90.62 287 ALA A CA 1
ATOM 2039 C C . ALA A 1 287 ? 6.824 -1.776 -29.998 1.00 90.62 287 ALA A C 1
ATOM 2041 O O . ALA A 1 287 ? 6.449 -2.661 -29.223 1.00 90.62 287 ALA A O 1
ATOM 2042 N N . PRO A 1 288 ? 6.312 -0.533 -29.917 1.00 76.38 288 PRO A N 1
ATOM 2043 C CA . PRO A 1 288 ? 5.502 -0.085 -28.782 1.00 76.38 288 PRO A CA 1
ATOM 2044 C C . PRO A 1 288 ? 4.094 -0.696 -28.729 1.00 76.38 288 PRO A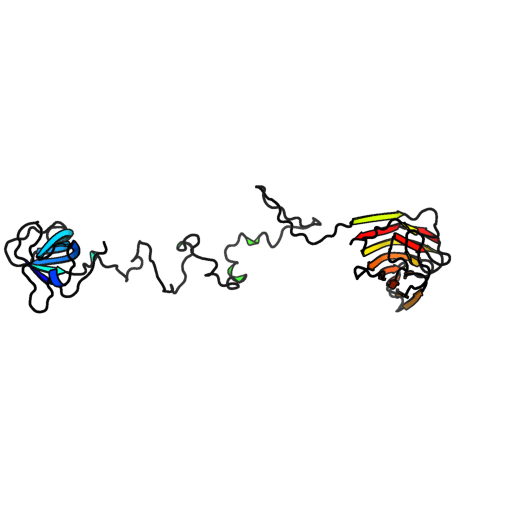 C 1
ATOM 2046 O O . PRO A 1 288 ? 3.515 -0.767 -27.651 1.00 76.38 288 PRO A O 1
ATOM 2049 N N . VAL A 1 289 ? 3.539 -1.141 -29.863 1.00 79.94 289 VAL A N 1
ATOM 2050 C CA . VAL A 1 289 ? 2.149 -1.624 -29.954 1.00 79.94 289 VAL A CA 1
ATOM 2051 C C . VAL A 1 289 ? 2.109 -3.048 -30.493 1.00 79.94 289 VAL A C 1
ATOM 2053 O O . VAL A 1 289 ? 2.703 -3.356 -31.531 1.00 79.94 289 VAL A O 1
ATOM 2056 N N . ALA A 1 290 ? 1.448 -3.953 -29.768 1.00 69.62 290 ALA A N 1
ATOM 2057 C CA . ALA A 1 290 ? 1.294 -5.340 -30.196 1.00 69.62 290 ALA A CA 1
ATOM 2058 C C . ALA A 1 290 ? 0.470 -5.423 -31.487 1.00 69.62 290 ALA A C 1
ATOM 2060 O O . ALA A 1 290 ? -0.586 -4.812 -31.588 1.00 69.62 290 ALA A O 1
ATOM 2061 N N . GLY A 1 291 ? 0.980 -6.149 -32.487 1.00 69.56 291 GLY A N 1
ATOM 2062 C CA . GLY A 1 291 ? 0.362 -6.244 -33.814 1.00 69.56 291 GLY A CA 1
ATOM 2063 C C . GLY A 1 291 ? 0.748 -5.135 -34.802 1.00 69.56 291 GLY A C 1
ATOM 2064 O O . GLY A 1 291 ? 0.450 -5.272 -35.985 1.00 69.56 291 GLY A O 1
ATOM 2065 N N . GLU A 1 292 ? 1.454 -4.076 -34.381 1.00 79.12 292 GLU A N 1
ATOM 2066 C CA . GLU A 1 292 ? 2.019 -3.094 -35.313 1.00 79.12 292 GLU A CA 1
ATOM 2067 C C . GLU A 1 292 ? 3.435 -3.485 -35.757 1.00 79.12 292 GLU A C 1
ATOM 2069 O O . GLU A 1 292 ? 4.322 -3.723 -34.942 1.00 79.12 292 GLU A O 1
ATOM 2074 N N . ALA A 1 293 ? 3.684 -3.435 -37.067 1.00 82.38 293 ALA A N 1
ATOM 2075 C CA . ALA A 1 293 ? 5.000 -3.638 -37.682 1.00 82.38 293 ALA A CA 1
ATOM 2076 C C . ALA A 1 293 ? 5.988 -2.470 -37.469 1.00 82.38 293 ALA A C 1
ATOM 2078 O O . ALA A 1 293 ? 7.025 -2.391 -38.137 1.00 82.38 293 ALA A O 1
ATOM 2079 N N . ARG A 1 294 ? 5.627 -1.495 -36.626 1.00 91.88 294 ARG A N 1
ATOM 2080 C CA . ARG A 1 294 ? 6.344 -0.231 -36.466 1.00 91.88 294 ARG A CA 1
ATOM 2081 C C . ARG A 1 294 ? 7.377 -0.328 -35.353 1.00 91.88 294 ARG A C 1
ATOM 2083 O O . ARG A 1 294 ? 7.045 -0.589 -34.203 1.00 91.88 294 ARG A O 1
ATOM 2090 N N . TRP A 1 295 ? 8.605 0.021 -35.708 1.00 94.56 295 TRP A N 1
ATOM 2091 C CA . TRP A 1 295 ? 9.750 0.118 -34.821 1.00 94.56 295 TRP A CA 1
ATOM 2092 C C . TRP A 1 295 ? 10.187 1.568 -34.665 1.00 94.56 295 TRP A C 1
ATOM 2094 O O . TRP A 1 295 ? 10.268 2.317 -35.644 1.00 94.56 295 TRP A O 1
ATOM 2104 N N . ILE A 1 296 ? 10.474 1.952 -33.428 1.00 96.00 296 ILE A N 1
ATOM 2105 C CA . ILE A 1 296 ? 11.061 3.233 -33.047 1.00 96.00 296 ILE A CA 1
ATOM 2106 C C . ILE A 1 296 ? 12.522 2.984 -32.699 1.00 96.00 296 ILE A C 1
ATOM 2108 O O . ILE A 1 296 ? 12.821 2.071 -31.936 1.00 96.00 296 ILE A O 1
ATOM 2112 N N . CYS A 1 297 ? 13.413 3.804 -33.241 1.00 97.44 297 CYS A N 1
ATOM 2113 C CA . CYS A 1 297 ? 14.813 3.849 -32.856 1.00 97.44 297 CYS A CA 1
ATOM 2114 C C . CYS A 1 297 ? 15.051 5.054 -31.947 1.00 97.44 297 CYS A C 1
ATOM 2116 O O . CYS A 1 297 ? 14.611 6.159 -32.269 1.00 97.44 297 CYS A O 1
ATOM 2118 N N . ALA A 1 298 ? 15.785 4.845 -30.860 1.00 97.12 298 ALA A N 1
ATOM 2119 C CA . ALA A 1 298 ? 16.372 5.892 -30.034 1.00 97.12 298 ALA A CA 1
ATOM 2120 C C . ALA A 1 298 ? 17.824 5.517 -29.737 1.00 97.12 298 ALA A C 1
ATOM 2122 O O . ALA A 1 298 ? 18.091 4.393 -29.313 1.00 97.12 298 ALA A O 1
ATOM 2123 N N . ALA A 1 299 ? 18.763 6.426 -29.971 1.00 96.56 299 ALA A N 1
ATOM 2124 C CA . ALA A 1 299 ? 20.177 6.158 -29.782 1.00 96.56 299 ALA A CA 1
ATOM 2125 C C . ALA A 1 299 ? 20.902 7.334 -29.147 1.00 96.56 299 ALA A C 1
ATOM 2127 O O . ALA A 1 299 ? 20.684 8.483 -29.524 1.00 96.56 299 ALA A O 1
ATOM 2128 N N . HIS A 1 300 ? 21.790 7.022 -28.207 1.00 95.75 300 HIS A N 1
ATOM 2129 C CA . HIS A 1 300 ? 22.560 8.007 -27.461 1.00 95.75 300 HIS A CA 1
ATOM 2130 C C . HIS A 1 300 ? 23.958 7.474 -27.166 1.00 95.75 300 HIS A C 1
ATOM 2132 O O . HIS A 1 300 ? 24.129 6.287 -26.869 1.00 95.75 300 HIS A O 1
ATOM 2138 N N . GLY A 1 301 ? 24.955 8.352 -27.203 1.00 94.62 301 GLY A N 1
ATOM 2139 C CA . GLY A 1 301 ? 26.322 7.971 -26.878 1.00 94.62 301 GLY A CA 1
ATOM 2140 C C . GLY A 1 301 ? 27.348 9.053 -27.173 1.00 94.62 301 GLY A C 1
ATOM 2141 O O . GLY A 1 301 ? 27.011 10.223 -27.339 1.00 94.62 301 GLY A O 1
ATOM 2142 N N . MET A 1 302 ? 28.604 8.629 -27.250 1.00 94.38 302 MET A N 1
ATOM 2143 C CA . MET A 1 302 ? 29.767 9.430 -27.604 1.00 94.38 302 MET A CA 1
ATOM 2144 C C . MET A 1 302 ? 30.307 9.023 -28.977 1.00 94.38 302 MET A C 1
ATOM 2146 O O . MET A 1 302 ? 30.374 7.837 -29.306 1.00 94.38 302 MET A O 1
ATOM 2150 N N . ALA A 1 303 ? 30.699 10.025 -29.760 1.00 92.81 303 ALA A N 1
ATOM 2151 C CA . ALA A 1 303 ? 31.336 9.913 -31.061 1.00 92.81 303 ALA A CA 1
ATOM 2152 C C . ALA A 1 303 ? 32.707 10.605 -31.035 1.00 92.81 303 ALA A C 1
ATOM 2154 O O . ALA A 1 303 ? 32.825 11.820 -30.827 1.00 92.81 303 ALA A O 1
ATOM 2155 N N . GLY A 1 304 ? 33.756 9.813 -31.249 1.00 90.44 304 GLY A N 1
ATOM 2156 C CA . GLY A 1 304 ? 35.132 10.219 -30.992 1.00 90.44 304 GLY A CA 1
ATOM 2157 C C . GLY A 1 304 ? 35.321 10.627 -29.529 1.00 90.44 304 GLY A C 1
ATOM 2158 O O . GLY A 1 304 ? 34.699 10.071 -28.628 1.00 90.44 304 GLY A O 1
ATOM 2159 N N . THR A 1 305 ? 36.173 11.622 -29.296 1.00 88.69 305 THR A N 1
ATOM 2160 C CA . THR A 1 305 ? 36.474 12.147 -27.953 1.00 88.69 305 THR A CA 1
ATOM 2161 C C . THR A 1 305 ? 35.690 13.409 -27.594 1.00 88.69 305 THR A C 1
ATOM 2163 O O . THR A 1 305 ? 35.714 13.823 -26.441 1.00 88.69 305 THR A O 1
ATOM 2166 N N . ALA A 1 306 ? 35.011 14.032 -28.562 1.00 89.62 306 ALA A N 1
ATOM 2167 C CA . ALA A 1 306 ? 34.538 15.412 -28.436 1.00 89.62 306 ALA A CA 1
ATOM 2168 C C . ALA A 1 306 ? 33.032 15.601 -28.652 1.00 89.62 306 ALA A C 1
ATOM 2170 O O . ALA A 1 306 ? 32.522 16.688 -28.383 1.00 89.62 306 ALA A O 1
ATOM 2171 N N . HIS A 1 307 ? 32.289 14.587 -29.109 1.00 92.62 307 HIS A N 1
ATOM 2172 C CA . HIS A 1 307 ? 30.883 14.764 -29.478 1.00 92.62 307 HIS A CA 1
ATOM 2173 C C . HIS A 1 307 ? 29.968 13.776 -28.758 1.00 92.62 307 HIS A C 1
ATOM 2175 O O . HIS A 1 307 ? 30.175 12.572 -28.844 1.00 92.62 307 HIS A O 1
ATOM 2181 N N . ALA A 1 308 ? 28.918 14.278 -28.113 1.00 92.56 308 ALA A N 1
ATOM 2182 C CA . ALA A 1 308 ? 27.781 13.455 -27.719 1.00 92.56 308 ALA A CA 1
ATOM 2183 C C . ALA A 1 308 ? 26.799 13.381 -28.893 1.00 92.56 308 ALA A C 1
ATOM 2185 O O . ALA A 1 308 ? 26.592 14.380 -29.584 1.00 92.56 308 ALA A O 1
ATOM 2186 N N . PHE A 1 309 ? 26.185 12.227 -29.132 1.00 93.12 309 PHE A N 1
ATOM 2187 C CA . PHE A 1 309 ? 25.178 12.067 -30.175 1.00 93.12 309 PHE A CA 1
ATOM 2188 C C . PHE A 1 309 ? 23.825 11.663 -29.600 1.00 93.12 309 PHE A C 1
ATOM 2190 O O . PHE A 1 309 ? 23.726 10.956 -28.596 1.00 93.12 309 PHE A O 1
ATOM 2197 N N . SER A 1 310 ? 22.779 12.126 -30.273 1.00 94.75 310 SER A N 1
ATOM 2198 C CA . SER A 1 310 ? 21.394 11.741 -30.055 1.00 94.75 310 SER A CA 1
ATOM 2199 C C . SER A 1 310 ? 20.766 11.495 -31.415 1.00 94.75 310 SER A C 1
ATOM 2201 O O . SER A 1 310 ? 20.827 12.353 -32.298 1.00 94.75 310 SER A O 1
ATOM 2203 N N . ALA A 1 311 ? 20.182 10.323 -31.605 1.00 95.69 311 ALA A N 1
ATOM 2204 C CA . ALA A 1 311 ? 19.521 9.967 -32.842 1.00 95.69 311 ALA A CA 1
ATOM 2205 C C . ALA A 1 311 ? 18.205 9.254 -32.578 1.00 95.69 311 ALA A C 1
ATOM 2207 O O . ALA A 1 311 ? 17.997 8.619 -31.543 1.00 95.69 311 ALA A O 1
ATOM 2208 N N . GLY A 1 312 ? 17.307 9.350 -33.545 1.00 95.56 312 GLY A N 1
ATOM 2209 C CA . GLY A 1 312 ? 16.022 8.698 -33.455 1.00 95.56 312 GLY A CA 1
ATOM 2210 C C . GLY A 1 312 ? 15.352 8.550 -34.801 1.00 95.56 312 GLY A C 1
ATOM 2211 O O . GLY A 1 312 ? 15.722 9.167 -35.803 1.00 95.56 312 GLY A O 1
ATOM 2212 N N . GLY A 1 313 ? 14.336 7.704 -34.823 1.00 96.44 313 GLY A N 1
ATOM 2213 C CA . GLY A 1 313 ? 13.577 7.486 -36.033 1.00 96.44 313 GLY A CA 1
ATOM 2214 C C . GLY A 1 313 ? 12.465 6.477 -35.869 1.00 96.44 313 GLY A C 1
ATOM 2215 O O . GLY A 1 313 ? 12.275 5.884 -34.809 1.00 96.44 313 GLY A O 1
ATOM 2216 N N . ARG A 1 314 ? 11.730 6.263 -36.956 1.00 95.75 314 ARG A N 1
ATOM 2217 C CA . ARG A 1 314 ? 10.724 5.206 -37.049 1.00 95.75 314 ARG A CA 1
ATOM 2218 C C . ARG A 1 314 ? 10.769 4.498 -38.395 1.00 95.75 314 ARG A C 1
ATOM 2220 O O . ARG A 1 314 ? 11.082 5.110 -39.416 1.00 95.75 314 ARG A O 1
ATOM 2227 N N . LYS A 1 315 ? 10.396 3.222 -38.386 1.00 95.12 315 LYS A N 1
ATOM 2228 C CA . LYS A 1 315 ? 10.286 2.373 -39.574 1.00 95.12 315 LYS A CA 1
ATOM 2229 C C . LYS A 1 315 ? 9.180 1.346 -39.371 1.00 95.12 315 LYS A C 1
ATOM 2231 O O . LYS A 1 315 ? 9.155 0.664 -38.355 1.00 95.12 315 LYS A O 1
ATOM 2236 N N . ALA A 1 316 ? 8.277 1.225 -40.339 1.00 92.12 316 ALA A N 1
ATOM 2237 C CA . ALA A 1 316 ? 7.399 0.064 -40.444 1.00 92.12 316 ALA A CA 1
ATOM 2238 C C . ALA A 1 316 ? 8.066 -0.980 -41.348 1.00 92.12 316 ALA A C 1
ATOM 2240 O O . ALA A 1 316 ? 8.469 -0.640 -42.464 1.00 92.12 316 ALA A O 1
ATOM 2241 N N . ILE A 1 317 ? 8.212 -2.213 -40.862 1.00 87.19 317 ILE A N 1
ATOM 2242 C CA . ILE A 1 317 ? 8.753 -3.322 -41.658 1.00 87.19 317 ILE A CA 1
ATOM 2243 C C . ILE A 1 317 ? 7.635 -3.866 -42.545 1.00 87.19 317 ILE A C 1
ATOM 2245 O O . ILE A 1 317 ? 6.565 -4.205 -42.042 1.00 87.19 317 ILE A O 1
ATOM 2249 N N . ALA A 1 318 ? 7.878 -3.982 -43.851 1.00 74.75 318 ALA A N 1
ATOM 2250 C CA . ALA A 1 318 ? 6.849 -4.409 -44.805 1.00 74.75 318 ALA A CA 1
ATOM 2251 C C . ALA A 1 318 ? 6.300 -5.823 -44.522 1.00 74.75 318 ALA A C 1
ATOM 2253 O O . ALA A 1 318 ? 5.116 -6.075 -44.723 1.00 74.75 318 ALA A O 1
ATOM 2254 N N . SER A 1 319 ? 7.142 -6.730 -44.018 1.00 76.12 319 SER A N 1
ATOM 2255 C CA . SER A 1 319 ? 6.765 -8.103 -43.649 1.00 76.12 319 SER A CA 1
ATOM 2256 C C . SER A 1 319 ? 6.055 -8.223 -42.295 1.00 76.12 319 SER A C 1
ATOM 2258 O O . SER A 1 319 ? 5.546 -9.292 -41.974 1.00 76.12 319 SER A O 1
ATOM 2260 N N . GLY A 1 320 ? 6.078 -7.177 -41.463 1.00 78.56 320 GLY A N 1
ATOM 2261 C CA . GLY A 1 320 ? 5.581 -7.231 -40.087 1.00 78.56 320 GLY A CA 1
ATOM 2262 C C . GLY A 1 320 ? 6.496 -7.912 -39.067 1.00 78.56 320 GLY A C 1
ATOM 2263 O O . GLY A 1 320 ? 6.220 -7.829 -37.873 1.00 78.56 320 GLY A O 1
ATOM 2264 N N . ILE A 1 321 ? 7.591 -8.541 -39.501 1.00 82.75 321 ILE A N 1
ATOM 2265 C CA . ILE A 1 321 ? 8.453 -9.371 -38.648 1.00 82.75 321 ILE A CA 1
ATOM 2266 C C . ILE A 1 321 ? 9.896 -8.858 -38.704 1.00 82.75 321 ILE A C 1
ATOM 2268 O O . ILE A 1 321 ? 10.462 -8.695 -39.787 1.00 82.75 321 ILE A O 1
ATOM 2272 N N . LEU A 1 322 ? 10.496 -8.638 -37.528 1.00 90.62 322 LEU A N 1
ATOM 2273 C CA . LEU A 1 322 ? 11.913 -8.313 -37.375 1.00 90.62 322 LEU A CA 1
ATOM 2274 C C . LEU A 1 322 ? 12.718 -9.569 -37.038 1.00 90.62 322 LEU A C 1
ATOM 2276 O O . LEU A 1 322 ? 12.595 -10.107 -35.945 1.00 90.62 322 LEU A O 1
ATOM 2280 N N . GLU A 1 323 ? 13.589 -9.985 -37.952 1.00 90.94 323 GLU A N 1
ATOM 2281 C CA . GLU A 1 323 ? 14.465 -11.158 -37.778 1.00 90.94 323 GLU A CA 1
ATOM 2282 C C . GLU A 1 323 ? 15.944 -10.830 -38.006 1.00 90.94 323 GLU A C 1
ATOM 2284 O O . GLU A 1 323 ? 16.828 -11.615 -37.641 1.00 90.94 323 GLU A O 1
ATOM 2289 N N . ARG A 1 324 ? 16.226 -9.675 -38.621 1.00 92.69 324 ARG A N 1
ATOM 2290 C CA . ARG A 1 324 ? 17.567 -9.252 -39.010 1.00 92.69 324 ARG A CA 1
ATOM 2291 C C . ARG A 1 324 ? 17.822 -7.793 -38.655 1.00 92.69 324 ARG A C 1
ATOM 2293 O O . ARG A 1 324 ? 17.044 -6.912 -39.012 1.00 92.69 324 ARG A O 1
ATOM 2300 N N . ILE A 1 325 ? 18.970 -7.547 -38.027 1.00 96.19 325 ILE A N 1
ATOM 2301 C CA . ILE A 1 325 ? 19.543 -6.214 -37.811 1.00 96.19 325 ILE A CA 1
ATOM 2302 C C . ILE A 1 325 ? 20.884 -6.161 -38.529 1.00 96.19 325 ILE A C 1
ATOM 2304 O O . ILE A 1 325 ? 21.698 -7.074 -38.399 1.00 96.19 325 ILE A O 1
ATOM 2308 N N . THR A 1 326 ? 21.126 -5.100 -39.293 1.00 96.12 326 THR A N 1
ATOM 2309 C CA . THR A 1 326 ? 22.403 -4.886 -39.982 1.00 96.12 326 THR A CA 1
ATOM 2310 C C . THR A 1 326 ? 22.915 -3.480 -39.720 1.00 96.12 326 THR A C 1
ATOM 2312 O O . THR A 1 326 ? 22.228 -2.504 -40.007 1.00 96.12 326 THR A O 1
ATOM 2315 N N . LEU A 1 327 ? 24.135 -3.383 -39.203 1.00 97.06 327 LEU A N 1
ATOM 2316 C CA . LEU A 1 327 ? 24.894 -2.142 -39.108 1.00 97.06 327 LEU A CA 1
ATOM 2317 C C . LEU A 1 327 ? 25.761 -2.014 -40.357 1.00 97.06 327 LEU A C 1
ATOM 2319 O O . LEU A 1 327 ? 26.505 -2.940 -40.694 1.00 97.06 327 LEU A O 1
ATOM 2323 N N . ARG A 1 328 ? 25.656 -0.879 -41.048 1.00 95.44 328 ARG A N 1
ATOM 2324 C CA . ARG A 1 328 ? 26.393 -0.597 -42.289 1.00 95.44 328 ARG A CA 1
ATOM 2325 C C . ARG A 1 328 ? 26.383 0.891 -42.611 1.00 95.44 328 ARG A C 1
ATOM 2327 O O . ARG A 1 328 ? 25.814 1.680 -41.875 1.00 95.44 328 ARG A O 1
ATOM 2334 N N . GLY A 1 329 ? 26.961 1.265 -43.742 1.00 93.12 329 GLY A N 1
ATOM 2335 C CA . GLY A 1 329 ? 26.852 2.608 -44.303 1.00 93.12 329 GLY A CA 1
ATOM 2336 C C . GLY A 1 329 ? 27.503 2.670 -45.675 1.00 93.12 329 GLY A C 1
ATOM 2337 O O . GLY A 1 329 ? 28.104 1.695 -46.133 1.00 93.12 329 GLY A O 1
ATOM 2338 N N . SER A 1 330 ? 27.360 3.806 -46.353 1.00 91.94 330 SER A N 1
ATOM 2339 C CA . SER A 1 330 ? 27.969 3.997 -47.672 1.00 91.94 330 SER A CA 1
ATOM 2340 C C . SER A 1 330 ? 29.494 3.964 -47.562 1.00 91.94 330 SER A C 1
ATOM 2342 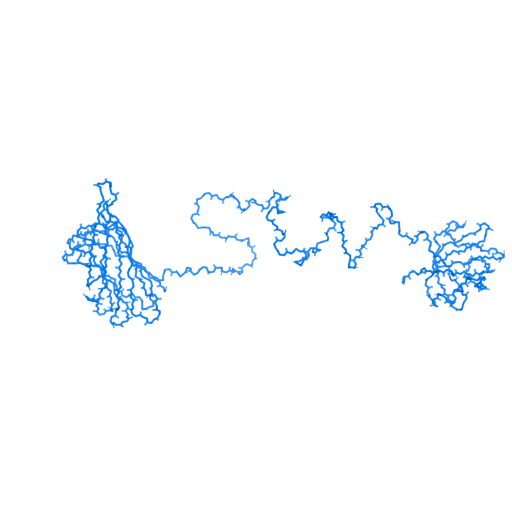O O . SER A 1 330 ? 30.081 4.784 -46.858 1.00 91.94 330 SER A O 1
ATOM 2344 N N . GLY A 1 331 ? 30.129 2.988 -48.216 1.00 93.44 331 GLY A N 1
ATOM 2345 C CA . GLY A 1 331 ? 31.580 2.797 -48.167 1.00 93.44 331 GLY A CA 1
ATOM 2346 C C . GLY A 1 331 ? 32.141 2.540 -46.764 1.00 93.44 331 GLY A C 1
ATOM 2347 O O . GLY A 1 331 ? 33.311 2.838 -46.539 1.00 93.44 331 GLY A O 1
ATOM 2348 N N . ILE A 1 332 ? 31.323 2.051 -45.817 1.00 95.12 332 ILE A N 1
ATOM 2349 C CA . ILE A 1 332 ? 31.799 1.763 -44.460 1.00 95.12 332 ILE A CA 1
ATOM 2350 C C . ILE A 1 332 ? 32.718 0.545 -44.445 1.00 95.12 332 ILE A C 1
ATOM 2352 O O . ILE A 1 332 ? 32.383 -0.499 -45.005 1.00 95.12 332 ILE A O 1
ATOM 2356 N N . THR A 1 333 ? 33.811 0.676 -43.697 1.00 97.12 333 THR A N 1
ATOM 2357 C CA . THR A 1 333 ? 34.658 -0.436 -43.259 1.00 97.12 333 THR A CA 1
ATOM 2358 C C . THR A 1 333 ? 34.824 -0.343 -41.749 1.00 97.12 333 THR A C 1
ATOM 2360 O O . THR A 1 333 ? 35.374 0.637 -41.247 1.00 97.12 333 THR A O 1
ATOM 2363 N N . PHE A 1 334 ? 34.353 -1.345 -41.009 1.00 97.00 334 PHE A N 1
ATOM 2364 C CA . PHE A 1 334 ? 34.551 -1.412 -39.562 1.00 97.00 334 PHE A CA 1
ATOM 2365 C C . PHE A 1 334 ? 36.001 -1.781 -39.255 1.00 97.00 334 PHE A C 1
ATOM 2367 O O . PHE A 1 334 ? 36.543 -2.709 -39.843 1.00 97.00 334 PHE A O 1
ATOM 2374 N N . THR A 1 335 ? 36.644 -1.073 -38.335 1.00 96.06 335 THR A N 1
ATOM 2375 C CA . THR A 1 335 ? 38.081 -1.218 -38.052 1.00 96.06 335 THR A CA 1
ATOM 2376 C C . THR A 1 335 ? 38.379 -1.789 -36.670 1.00 96.06 335 THR A C 1
ATOM 2378 O O . THR A 1 335 ? 39.501 -2.225 -36.430 1.00 96.06 335 THR A O 1
ATOM 2381 N N . GLY A 1 336 ? 37.395 -1.847 -35.771 1.00 93.56 336 GLY A N 1
ATOM 2382 C CA . GLY A 1 336 ? 37.568 -2.413 -34.434 1.00 93.56 336 GLY A CA 1
ATOM 2383 C C . GLY A 1 336 ? 36.379 -2.152 -33.514 1.00 93.56 336 GLY A C 1
ATOM 2384 O O . GLY A 1 336 ? 35.448 -1.438 -33.886 1.00 93.56 336 GLY A O 1
ATOM 2385 N N . GLY A 1 337 ? 36.428 -2.72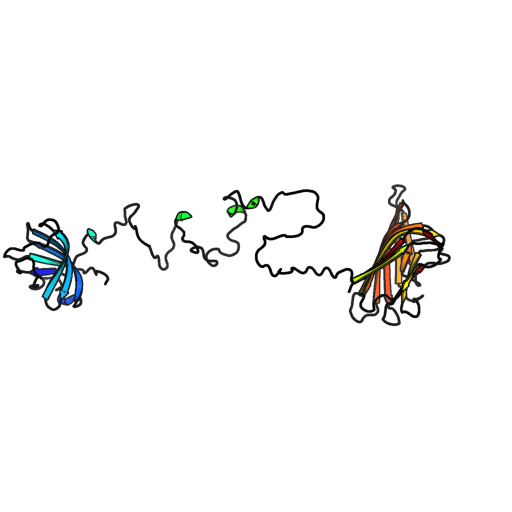8 -32.312 1.00 95.44 337 GLY A N 1
ATOM 2386 C CA . GLY A 1 337 ? 35.368 -2.646 -31.303 1.00 95.44 337 GLY A CA 1
ATOM 2387 C C . GLY A 1 337 ? 34.488 -3.894 -31.247 1.00 95.44 337 GLY A C 1
ATOM 2388 O O . GLY A 1 337 ? 34.810 -4.949 -31.803 1.00 95.44 337 GLY A O 1
ATOM 2389 N N . ARG A 1 338 ? 33.351 -3.786 -30.557 1.00 94.19 338 ARG A N 1
ATOM 2390 C CA . ARG A 1 338 ? 32.332 -4.845 -30.497 1.00 94.19 338 ARG A CA 1
ATOM 2391 C C . ARG A 1 338 ? 30.929 -4.258 -30.566 1.00 94.19 338 ARG A C 1
ATOM 2393 O O . ARG A 1 338 ? 30.661 -3.181 -30.033 1.00 94.19 338 ARG A O 1
ATOM 2400 N N . VAL A 1 339 ? 30.024 -5.019 -31.165 1.00 96.62 339 VAL A N 1
ATOM 2401 C CA . VAL A 1 339 ? 28.591 -4.722 -31.168 1.00 96.62 339 VAL A CA 1
ATOM 2402 C C . VAL A 1 339 ? 27.880 -5.854 -30.452 1.00 96.62 339 VAL A C 1
ATOM 2404 O O . VAL A 1 339 ? 28.042 -7.018 -30.810 1.00 96.62 339 VAL A O 1
ATOM 2407 N N . SER A 1 340 ? 27.100 -5.529 -29.431 1.00 94.56 340 SER A N 1
ATOM 2408 C CA . SER A 1 340 ? 26.261 -6.499 -28.726 1.00 94.56 340 SER A CA 1
ATOM 2409 C C . SER A 1 340 ? 24.803 -6.221 -29.020 1.00 94.56 340 SER A C 1
ATOM 2411 O O . SER A 1 340 ? 24.420 -5.058 -29.057 1.00 94.56 340 SER A O 1
ATOM 2413 N N . ILE A 1 341 ? 23.982 -7.254 -29.151 1.00 94.50 341 ILE A N 1
ATOM 2414 C CA . ILE A 1 341 ? 22.529 -7.104 -29.132 1.00 94.50 341 ILE A CA 1
ATOM 2415 C C . ILE A 1 341 ? 21.927 -7.923 -28.001 1.00 94.50 341 ILE A C 1
ATOM 2417 O O . ILE A 1 341 ? 22.397 -9.020 -27.701 1.00 94.50 341 ILE A O 1
ATOM 2421 N N . THR A 1 342 ? 20.879 -7.393 -27.389 1.00 93.44 342 THR A N 1
ATOM 2422 C CA . THR A 1 342 ? 20.056 -8.086 -26.396 1.00 93.44 342 THR A CA 1
ATOM 2423 C C . THR A 1 342 ? 18.599 -7.807 -26.705 1.00 93.44 342 THR A C 1
ATOM 2425 O O . THR A 1 342 ? 18.277 -6.738 -27.224 1.00 93.44 342 THR A O 1
ATOM 2428 N N . TRP A 1 343 ? 17.715 -8.750 -26.407 1.00 90.00 343 TRP A N 1
ATOM 2429 C CA . TRP A 1 343 ? 16.299 -8.600 -26.719 1.00 90.00 343 TRP A CA 1
ATOM 2430 C C . TRP A 1 343 ? 15.399 -9.079 -25.583 1.00 90.00 343 TRP A C 1
ATOM 2432 O O . TRP A 1 343 ? 15.726 -10.009 -24.841 1.00 90.00 343 TRP A O 1
ATOM 2442 N N . GLU A 1 344 ? 14.254 -8.419 -25.457 1.00 87.88 344 GLU A N 1
ATOM 2443 C CA . GLU A 1 344 ? 13.203 -8.718 -24.490 1.00 87.88 344 GLU A CA 1
ATOM 2444 C C . GLU A 1 344 ? 11.813 -8.461 -25.094 1.00 87.88 344 GLU A C 1
ATOM 2446 O O . GLU A 1 344 ? 11.683 -7.885 -26.186 1.00 87.88 344 GLU A O 1
ATOM 2451 N N . ALA A 1 345 ? 10.794 -8.985 -24.414 1.00 83.12 345 ALA A N 1
ATOM 2452 C CA . ALA A 1 345 ? 9.390 -8.845 -24.791 1.00 83.12 345 ALA A CA 1
ATOM 2453 C C . ALA A 1 345 ? 8.833 -7.448 -24.482 1.00 83.12 345 ALA A C 1
ATOM 2455 O O . ALA A 1 345 ? 9.460 -6.689 -23.712 1.00 83.12 345 ALA A O 1
#

Organism: NCBI:txid745714

pLDDT: mean 82.31, std 18.04, range [35.28, 98.12]

Secondary structure (DSSP, 8-state):
-PPBP-SSBEEEE---BSSPEEP--PPTT-B-HHHHS-TT-EEEEEEEETTEEEEEEEEEETTTEE---EEEEETTTTSPP-BPSS-EEEEE---GGGS--TTSTT--SSPPP-SS----S---GGGSPTT-S-TTTS-TT-S-GGGSTTSTTTTTTTT---S--SS------SS---------------EEEEEE--S--S-EEE----TT--EEEEEEEEEEEESSEEEEEEE-TT----S--EEEEEEEE-SSS---EEEEEESSSEEEEEES-EEEEEEEEE--STT--EEEEEEEEEETTTEEEEEEEEEE-TTS---EEEEE-TT-EEEEEEEEEEEE-

Sequence (345 aa):
MATRFYNRVRETSTTTGTGALTLGGAPTDYLTFAAAVPDGAAVAYMIIAWPDYEIGVGTFTAPDQLGRDTVLESSNGGSKVDWPAGTRDVIATAPGQLLFDLGGANALTGSLDISGGTLTGEIGTGNLAAGAVTNAKIADGTIGFSKIVQTSAAIADQATMEAGASSSRWVTPLGTKQALDYHVPRTPMAGGTTNVISGSPSTIQFTSIPSWARRITIGLHDVSYTGGGLIVQIGPSAGVDTTGYVSAAAKMRHDGSGPEIFSNTATDGFLIGGTAETLNGVVTLLAPVAGEARWICAAHGMAGTAHAFSAGGRKAIASGILERITLRGSGITFTGGRVSITWEA

Foldseek 3Di:
DDADFDPQEKFKFQDFFLFKTFTDDHDPPGDYCQVTPDAQDKFWKWKDDPPWIWTAIWTDHPPGITGGDATPDIPVGRGRDRGDGDMIMIDGHDDPVNDFPPPDPCSDPDDDDDPPDDDPDDDDPVNQDDCNCDPVNCPPPNPDPVNVPDPPDPCPVPDDDDDDDDDDDDDDDDDDDPDPDPDPPPQPLPDKDKDWDDPFDQKDKDFQDDQPFFKKKKWAFFWFKAAFFKFKFWADRVDTQQFAKWKKKWKFWDPPPDTDIDIDTDGGGHGAGGGTWTWGWMWMWGDPDPPFQKIKIWIWTDTHPTITMTMIIMGRHPVSGTGMMMIHDGVMTTDGGMMMMTTGD

Radius of gyration: 49.32 Å; chains: 1; bounding box: 84×50×123 Å